Protein AF-A0A7C0X9U7-F1 (afdb_monomer_lite)

Sequence (316 aa):
MQEEQIAVIALVVIIIGVLGFYLTTVYGGDILENIFPSKTEVVYDKNTVQLGDCVEVNYIGRFHSNGTVFDTTYEDVAKEWGIYDENRTYEPIKIFVDPEGTLVTPEGYENYTSNMIPGFLEALVGMKKGENKTVSIPPEKAYGIWNTSLAEEYGLSPYPIDYVVNDTQMVEKTLFTAYFPDVNLTVNNSFDWGEKMIGVNDTLYAVITNVTDTNVTYRLLPVNGTTFPMPLFNWTVTILVKNETHFTLHTSTEVGYTTSINLMYGYLHIKVVDMNETHLKLAINTEAPSIKFVGQTLDFTIEVVDLHKTSLEEES

Structure (mmCIF, N/CA/C/O backbone):
data_AF-A0A7C0X9U7-F1
#
_entry.id   AF-A0A7C0X9U7-F1
#
loop_
_atom_site.group_PDB
_atom_site.id
_atom_site.type_symbol
_atom_site.label_atom_id
_atom_site.label_alt_id
_atom_site.label_comp_id
_atom_site.label_asym_id
_atom_site.label_entity_id
_atom_site.label_seq_id
_atom_site.pdbx_PDB_ins_code
_atom_site.Cartn_x
_atom_site.Cartn_y
_atom_site.Cartn_z
_atom_site.occupancy
_atom_site.B_iso_or_equiv
_atom_site.auth_seq_id
_atom_site.auth_comp_id
_atom_site.auth_asym_id
_atom_site.auth_atom_id
_atom_site.pdbx_PDB_model_num
ATOM 1 N N . MET A 1 1 ? 33.083 46.367 21.034 1.00 55.53 1 MET A N 1
ATOM 2 C CA . MET A 1 1 ? 32.693 44.937 21.097 1.00 55.53 1 MET A CA 1
ATOM 3 C C . MET A 1 1 ? 32.376 44.433 22.503 1.00 55.53 1 MET A C 1
ATOM 5 O O . MET A 1 1 ? 31.204 44.191 22.737 1.00 55.53 1 MET A O 1
ATOM 9 N N . GLN A 1 2 ? 33.321 44.280 23.445 1.00 54.44 2 GLN A N 1
ATOM 10 C CA . GLN A 1 2 ? 32.988 43.691 24.762 1.00 54.44 2 GLN A CA 1
ATOM 11 C C . GLN A 1 2 ? 32.191 44.646 25.679 1.00 54.44 2 GLN A C 1
ATOM 13 O O . GLN A 1 2 ? 31.237 44.218 26.320 1.00 54.44 2 GLN A O 1
ATOM 18 N N . GLU A 1 3 ? 32.494 45.950 25.671 1.00 54.97 3 GLU A N 1
ATOM 19 C CA . GLU A 1 3 ? 31.726 46.953 26.436 1.00 54.97 3 GLU A CA 1
ATOM 20 C C . GLU A 1 3 ? 30.320 47.205 25.862 1.00 54.97 3 GLU A C 1
ATOM 22 O O . GLU A 1 3 ? 29.365 47.361 26.618 1.00 54.97 3 GLU A O 1
ATOM 27 N N . GLU A 1 4 ? 30.154 47.155 24.535 1.00 56.06 4 GLU A N 1
ATOM 28 C CA . GLU A 1 4 ? 28.837 47.266 23.881 1.00 56.06 4 GLU A CA 1
ATOM 29 C C . GLU A 1 4 ? 27.949 46.046 24.165 1.00 56.06 4 GLU A C 1
ATOM 31 O O . GLU A 1 4 ? 26.753 46.203 24.384 1.00 56.06 4 GLU A O 1
ATOM 36 N N . GLN A 1 5 ? 28.517 44.835 24.230 1.00 50.09 5 GLN A N 1
ATOM 37 C CA . GLN A 1 5 ? 27.769 43.631 24.614 1.00 50.09 5 GLN A CA 1
ATOM 38 C C . GLN A 1 5 ? 27.326 43.672 26.080 1.00 50.09 5 GLN A C 1
ATOM 40 O O . GLN A 1 5 ? 26.191 43.308 26.381 1.00 50.09 5 GLN A O 1
ATOM 45 N N . ILE A 1 6 ? 28.176 44.167 26.985 1.00 63.00 6 ILE A N 1
ATOM 46 C CA . ILE A 1 6 ? 27.815 44.348 28.399 1.00 63.00 6 ILE A CA 1
ATOM 47 C C . ILE A 1 6 ? 26.723 45.418 28.542 1.00 63.00 6 ILE A C 1
ATOM 49 O O . ILE A 1 6 ? 25.771 45.213 29.293 1.00 63.00 6 ILE A O 1
ATOM 53 N N . ALA A 1 7 ? 26.803 46.516 27.784 1.00 59.94 7 ALA A N 1
ATOM 54 C CA . ALA A 1 7 ? 25.778 47.556 27.782 1.00 59.94 7 ALA A CA 1
ATOM 55 C C . ALA A 1 7 ? 24.428 47.047 27.248 1.00 59.94 7 ALA A C 1
ATOM 57 O O . ALA A 1 7 ? 23.394 47.346 27.840 1.00 59.94 7 ALA A O 1
ATOM 58 N N . VAL A 1 8 ? 24.420 46.232 26.186 1.00 56.28 8 VAL A N 1
ATOM 59 C CA . VAL A 1 8 ? 23.193 45.627 25.636 1.00 56.28 8 VAL A CA 1
ATOM 60 C C . VAL A 1 8 ? 22.578 44.625 26.614 1.00 56.28 8 VAL A C 1
ATOM 62 O O . VAL A 1 8 ? 21.372 44.668 26.843 1.00 56.28 8 VAL A O 1
ATOM 65 N N . ILE A 1 9 ? 23.384 43.771 27.252 1.00 56.59 9 ILE A N 1
ATOM 66 C CA . ILE A 1 9 ? 22.893 42.817 28.259 1.00 56.59 9 ILE A CA 1
ATOM 67 C C . ILE A 1 9 ? 22.332 43.562 29.477 1.00 56.59 9 ILE A C 1
ATOM 69 O O . ILE A 1 9 ? 21.242 43.237 29.942 1.00 56.59 9 ILE A O 1
ATOM 73 N N . ALA A 1 10 ? 23.020 44.602 29.958 1.00 53.91 10 ALA A N 1
ATOM 74 C CA . ALA A 1 10 ? 22.530 45.429 31.056 1.00 53.91 10 ALA A CA 1
ATOM 75 C C . ALA A 1 10 ? 21.211 46.135 30.696 1.00 53.91 10 ALA A C 1
ATOM 77 O O . ALA A 1 10 ? 20.289 46.155 31.509 1.00 53.91 10 ALA A O 1
ATOM 78 N N . LEU A 1 11 ? 21.080 46.651 29.468 1.00 55.06 11 LEU A N 1
ATOM 79 C CA . LEU A 1 11 ? 19.854 47.293 28.994 1.00 55.06 11 LEU A CA 1
ATOM 80 C C . LEU A 1 11 ? 18.689 46.296 28.903 1.00 55.06 11 LEU A C 1
ATOM 82 O O . LEU A 1 11 ? 17.584 46.615 29.328 1.00 55.06 11 LEU A O 1
ATOM 86 N N . VAL A 1 12 ? 18.934 45.074 28.417 1.00 52.72 12 VAL A N 1
ATOM 87 C CA . VAL A 1 12 ? 17.924 44.004 28.342 1.00 52.72 12 VAL A CA 1
ATOM 88 C C . VAL A 1 12 ? 17.472 43.574 29.737 1.00 52.72 12 VAL A C 1
ATOM 90 O O . VAL A 1 12 ? 16.274 43.449 29.972 1.00 52.72 12 VAL A O 1
ATOM 93 N N . VAL A 1 13 ? 18.393 43.420 30.692 1.00 59.59 13 VAL A N 1
ATOM 94 C CA . VAL A 1 13 ? 18.052 43.067 32.081 1.00 59.59 13 VAL A CA 1
ATOM 95 C C . VAL A 1 13 ? 17.257 44.184 32.760 1.00 59.59 13 VAL A C 1
ATOM 97 O O . VAL A 1 13 ? 16.290 43.902 33.465 1.00 59.59 13 VAL A O 1
ATOM 100 N N . ILE A 1 14 ? 17.603 45.450 32.509 1.00 63.88 14 ILE A N 1
ATOM 101 C CA . ILE A 1 14 ? 16.842 46.599 33.018 1.00 63.88 14 ILE A CA 1
ATOM 102 C C . ILE A 1 14 ? 15.451 46.648 32.376 1.00 63.88 14 ILE A C 1
ATOM 104 O O . ILE A 1 14 ? 14.475 46.849 33.088 1.00 63.88 14 ILE A O 1
ATOM 108 N N . ILE A 1 15 ? 15.325 46.409 31.067 1.00 56.03 15 ILE A N 1
ATOM 109 C CA . ILE A 1 15 ? 14.027 46.376 30.377 1.00 56.03 15 ILE A CA 1
ATOM 110 C C . ILE A 1 15 ? 13.161 45.226 30.901 1.00 56.03 15 ILE A C 1
ATOM 112 O O . ILE A 1 15 ? 11.991 45.450 31.182 1.00 56.03 15 ILE A O 1
ATOM 116 N N . ILE A 1 16 ? 13.719 44.029 31.102 1.00 57.53 16 ILE A N 1
ATOM 117 C CA . ILE A 1 16 ? 12.996 42.881 31.672 1.00 57.53 16 ILE A CA 1
ATOM 118 C C . ILE A 1 16 ? 12.585 43.163 33.120 1.00 57.53 16 ILE A C 1
ATOM 120 O O . ILE A 1 16 ? 11.454 42.874 33.500 1.00 57.53 16 ILE A O 1
ATOM 124 N N . GLY A 1 17 ? 13.464 43.770 33.920 1.00 63.69 17 GLY A N 1
ATOM 125 C CA . GLY A 1 17 ? 13.162 44.145 35.301 1.00 63.69 17 GLY A CA 1
ATOM 126 C C . GLY A 1 17 ? 12.076 45.219 35.397 1.00 63.69 17 GLY A C 1
ATOM 127 O O . GLY A 1 17 ? 11.148 45.087 36.191 1.00 63.69 17 GLY A O 1
ATOM 128 N N . VAL A 1 18 ? 12.146 46.253 34.554 1.00 61.34 18 VAL A N 1
ATOM 129 C CA . VAL A 1 18 ? 11.156 47.340 34.497 1.00 61.34 18 VAL A CA 1
ATOM 130 C C . VAL A 1 18 ? 9.832 46.844 33.922 1.00 61.34 18 VAL A C 1
ATOM 132 O O . VAL A 1 18 ? 8.786 47.214 34.443 1.00 61.34 18 VAL A O 1
ATOM 135 N N . LEU A 1 19 ? 9.848 45.972 32.912 1.00 50.34 19 LEU A N 1
ATOM 136 C CA . LEU A 1 19 ? 8.642 45.356 32.359 1.00 50.34 19 LEU A CA 1
ATOM 137 C C . LEU A 1 19 ? 8.004 44.397 33.372 1.00 50.34 19 LEU A C 1
ATOM 139 O O . LEU A 1 19 ? 6.797 44.449 33.567 1.00 50.34 19 LEU A O 1
ATOM 143 N N . GLY A 1 20 ? 8.799 43.592 34.080 1.00 57.00 20 GLY A N 1
ATOM 144 C CA . GLY A 1 20 ? 8.327 42.727 35.162 1.00 57.00 20 GLY A CA 1
ATOM 145 C C . GLY A 1 20 ? 7.735 43.515 36.333 1.00 57.00 20 GLY A C 1
ATOM 146 O O . GLY A 1 20 ? 6.691 43.141 36.858 1.00 57.00 20 GLY A O 1
ATOM 147 N N . PHE A 1 21 ? 8.344 44.646 36.701 1.00 60.62 21 PHE A N 1
ATOM 148 C CA . PHE A 1 21 ? 7.828 45.545 37.737 1.00 60.62 21 PHE A CA 1
ATOM 149 C C . PHE A 1 21 ? 6.579 46.320 37.280 1.00 60.62 21 PHE A C 1
ATOM 151 O O . PHE A 1 21 ? 5.633 46.489 38.044 1.00 60.62 21 PHE A O 1
ATOM 158 N N . TYR A 1 22 ? 6.528 46.762 36.021 1.00 57.00 22 TYR A N 1
ATOM 159 C CA . TYR A 1 22 ? 5.341 47.383 35.427 1.00 57.00 22 TYR A CA 1
ATOM 160 C C . TYR A 1 22 ? 4.179 46.385 35.351 1.00 57.00 22 TYR A C 1
ATOM 162 O O . TYR A 1 22 ? 3.060 46.720 35.718 1.00 57.00 22 TYR A O 1
ATOM 170 N N . LEU A 1 23 ? 4.441 45.134 34.965 1.00 48.25 23 LEU A N 1
ATOM 171 C CA . LEU A 1 23 ? 3.425 44.086 34.911 1.00 48.25 23 LEU A CA 1
ATOM 172 C C . LEU A 1 23 ? 2.887 43.730 36.304 1.00 48.25 23 LEU A C 1
ATOM 174 O O . LEU A 1 23 ? 1.678 43.619 36.462 1.00 48.25 23 LEU A O 1
ATOM 178 N N . THR A 1 24 ? 3.734 43.629 37.332 1.00 53.25 24 THR A N 1
ATOM 179 C CA . THR A 1 24 ? 3.272 43.344 38.706 1.00 53.25 24 THR A CA 1
ATOM 180 C C . THR A 1 24 ? 2.546 44.520 39.360 1.00 53.25 24 THR A C 1
ATOM 182 O O . THR A 1 24 ? 1.633 44.302 40.150 1.00 53.25 24 THR A O 1
ATOM 185 N N . THR A 1 25 ? 2.914 45.765 39.038 1.00 51.38 25 THR A N 1
ATOM 186 C CA . THR A 1 25 ? 2.261 46.965 39.597 1.00 51.38 25 THR A CA 1
ATOM 187 C C . THR A 1 25 ? 0.977 47.359 38.866 1.00 51.38 25 THR A C 1
ATOM 189 O O . THR A 1 25 ? 0.065 47.883 39.502 1.00 51.38 25 THR A O 1
ATOM 192 N N . VAL A 1 26 ? 0.873 47.093 37.559 1.00 55.84 26 VAL A N 1
ATOM 193 C CA . VAL A 1 26 ? -0.317 47.400 36.742 1.00 55.84 26 VAL A CA 1
ATOM 194 C C . VAL A 1 26 ? -1.324 46.246 36.728 1.00 55.84 26 VAL A C 1
ATOM 196 O O . VAL A 1 26 ? -2.526 46.499 36.738 1.00 55.84 26 VAL A O 1
ATOM 199 N N . TYR A 1 27 ? -0.859 44.993 36.761 1.00 52.16 27 TYR A N 1
ATOM 200 C CA . TYR A 1 27 ? -1.685 43.778 36.711 1.00 52.16 27 TYR A CA 1
ATOM 201 C C . TYR A 1 27 ? -1.514 42.924 37.973 1.00 52.16 27 TYR A C 1
ATOM 203 O O . TYR A 1 27 ? -1.395 41.708 37.882 1.00 52.16 27 TYR A O 1
ATOM 211 N N . GLY A 1 28 ? -1.452 43.559 39.149 1.00 47.38 28 GLY A N 1
ATOM 212 C CA . GLY A 1 28 ? -1.217 42.938 40.464 1.00 47.38 28 GLY A CA 1
ATOM 213 C C . GLY A 1 28 ? -2.312 41.984 40.971 1.00 47.38 28 GLY A C 1
ATOM 214 O O . GLY A 1 28 ? -2.752 42.111 42.111 1.00 47.38 28 GLY A O 1
ATOM 215 N N . GLY A 1 29 ? -2.731 41.040 40.130 1.00 48.28 29 GLY A N 1
ATOM 216 C CA . GLY A 1 29 ? -3.565 39.875 40.397 1.00 48.28 29 GLY A CA 1
ATOM 217 C C . GLY A 1 29 ? -3.361 38.848 39.271 1.00 48.28 29 GLY A C 1
ATOM 218 O O . GLY A 1 29 ? -3.600 39.152 38.106 1.00 48.28 29 GLY A O 1
ATOM 219 N N . ASP A 1 30 ? -2.853 37.669 39.634 1.00 55.34 30 ASP A N 1
ATOM 220 C CA . ASP A 1 30 ? -2.905 36.391 38.903 1.00 55.34 30 ASP A CA 1
ATOM 221 C C . ASP A 1 30 ? -2.465 36.347 37.426 1.00 55.34 30 ASP A C 1
ATOM 223 O O . ASP A 1 30 ? -3.181 35.910 36.526 1.00 55.34 30 ASP A O 1
ATOM 227 N N . ILE A 1 31 ? -1.196 36.684 37.174 1.00 47.47 31 ILE A N 1
ATOM 228 C CA . ILE A 1 31 ? -0.515 36.321 35.913 1.00 47.47 31 ILE A CA 1
ATOM 229 C C . ILE A 1 31 ? -0.080 34.836 35.930 1.00 47.47 31 ILE A C 1
ATOM 231 O O . ILE A 1 31 ? 0.017 34.200 34.882 1.00 47.47 31 ILE A O 1
ATOM 235 N N . LEU A 1 32 ? 0.147 34.252 37.115 1.00 41.56 32 LEU A N 1
ATOM 236 C CA . LEU A 1 32 ? 0.576 32.853 37.250 1.00 41.56 32 LEU A CA 1
ATOM 237 C C . LEU A 1 32 ? -0.511 31.843 36.837 1.00 41.56 32 LEU A C 1
ATOM 239 O O . LEU A 1 32 ? -0.152 30.848 36.219 1.00 41.56 32 LEU A O 1
ATOM 243 N N . GLU A 1 33 ? -1.802 32.113 37.071 1.00 45.12 33 GLU A N 1
ATOM 244 C CA . GLU A 1 33 ? -2.909 31.228 36.640 1.00 45.12 33 GLU A CA 1
ATOM 245 C C . GLU A 1 33 ? -3.134 31.218 35.118 1.00 45.12 33 GLU A C 1
ATOM 247 O O . GLU A 1 33 ? -3.592 30.220 34.569 1.00 45.12 33 GLU A O 1
ATOM 252 N N . ASN A 1 34 ? -2.789 32.304 34.414 1.00 47.44 34 ASN A N 1
ATOM 253 C CA . ASN A 1 34 ? -2.927 32.388 32.953 1.00 47.44 34 ASN A CA 1
ATOM 254 C C . ASN A 1 34 ? -1.700 31.858 32.193 1.00 47.44 34 ASN A C 1
ATOM 256 O O . ASN A 1 34 ? -1.818 31.485 31.028 1.00 47.44 34 ASN A O 1
ATOM 260 N N . ILE A 1 35 ? -0.520 31.851 32.825 1.00 45.38 35 ILE A N 1
ATOM 261 C CA . ILE A 1 35 ? 0.717 31.305 32.236 1.00 45.38 35 ILE A CA 1
ATOM 262 C C . ILE A 1 35 ? 0.858 29.812 32.549 1.00 45.38 35 ILE A C 1
ATOM 264 O O . ILE A 1 35 ? 1.315 29.044 31.704 1.00 45.38 35 ILE A O 1
ATOM 268 N N . PHE A 1 36 ? 0.436 29.397 33.741 1.00 44.75 36 PHE A N 1
ATOM 269 C CA . PHE A 1 36 ? 0.304 28.002 34.127 1.00 44.75 36 PHE A CA 1
ATOM 270 C C . PHE A 1 36 ? -1.173 27.756 34.412 1.00 44.75 36 PHE A C 1
ATOM 272 O O . PHE A 1 36 ? -1.580 27.915 35.567 1.00 44.75 36 PHE A O 1
ATOM 279 N N . PRO A 1 37 ? -1.991 27.387 33.405 1.00 38.34 37 PRO A N 1
ATOM 280 C CA . PRO A 1 37 ? -3.286 26.816 33.725 1.00 38.34 37 PRO A CA 1
ATOM 281 C C . PRO A 1 37 ? -3.013 25.694 34.725 1.00 38.34 37 PRO A C 1
ATOM 283 O O . PRO A 1 37 ? -2.182 24.812 34.468 1.00 38.34 37 PRO A O 1
ATOM 286 N N . SER A 1 38 ? -3.624 25.790 35.908 1.00 37.41 38 SER A N 1
ATOM 287 C CA . SER A 1 38 ? -3.623 24.697 36.869 1.00 37.41 38 SER A CA 1
ATOM 288 C C . SER A 1 38 ? -3.946 23.435 36.083 1.00 37.41 38 SER A C 1
ATOM 290 O O . SER A 1 38 ? -4.850 23.461 35.243 1.00 37.41 38 SER A O 1
ATOM 292 N N . LYS A 1 39 ? -3.135 22.378 36.269 1.00 41.28 39 LYS A N 1
ATOM 293 C CA . LYS A 1 39 ? -3.407 21.046 35.716 1.00 41.28 39 LYS A CA 1
ATOM 294 C C . LYS A 1 39 ? -4.912 20.863 35.788 1.00 41.28 39 LYS A C 1
ATOM 296 O O . LYS A 1 39 ? -5.449 20.831 36.895 1.00 41.28 39 LYS A O 1
ATOM 301 N N . THR A 1 40 ? -5.576 20.801 34.637 1.00 31.23 40 THR A N 1
ATOM 302 C CA . THR A 1 40 ? -6.936 20.296 34.583 1.00 31.23 40 THR A CA 1
ATOM 303 C C . THR A 1 40 ? -6.855 18.988 35.347 1.00 31.23 40 THR A C 1
ATOM 305 O O . THR A 1 40 ? -6.101 18.099 34.941 1.00 31.23 40 THR A O 1
ATOM 308 N N . GLU A 1 41 ? -7.488 18.906 36.516 1.00 33.47 41 GLU A N 1
ATOM 309 C CA . GLU A 1 41 ? -7.658 17.627 37.181 1.00 33.47 41 GLU A CA 1
ATOM 310 C C . GLU A 1 41 ? -8.446 16.795 36.176 1.00 33.47 41 GLU A C 1
ATOM 312 O O . GLU A 1 41 ? -9.654 16.965 36.011 1.00 33.47 41 GLU A O 1
ATOM 317 N N . VAL A 1 42 ? -7.740 15.964 35.408 1.00 41.19 42 VAL A N 1
ATOM 318 C CA . VAL A 1 42 ? -8.363 14.873 34.682 1.00 41.19 42 VAL A CA 1
ATOM 319 C C . VAL A 1 42 ? -9.006 14.070 35.794 1.00 41.19 42 VAL A C 1
ATOM 321 O O . VAL A 1 42 ? -8.312 13.462 36.603 1.00 41.19 42 VAL A O 1
ATOM 324 N N 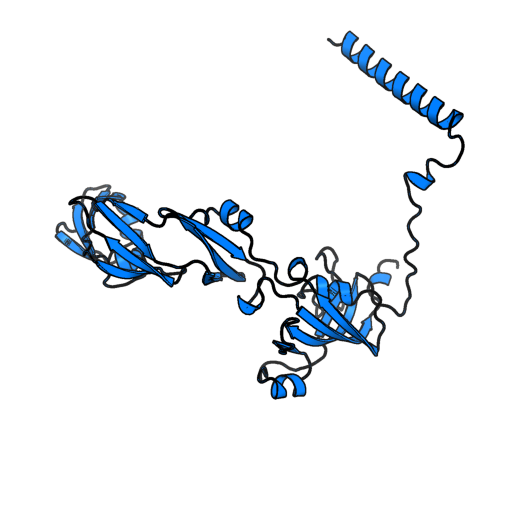. VAL A 1 43 ? -10.322 14.183 35.938 1.00 42.97 43 VAL A N 1
ATOM 325 C CA . VAL A 1 43 ? -11.058 13.391 36.912 1.00 42.97 43 VAL A CA 1
ATOM 326 C C . VAL A 1 43 ? -10.874 11.949 36.464 1.00 42.97 43 VAL A C 1
ATOM 328 O O . VAL A 1 43 ? -11.483 11.517 35.486 1.00 42.97 43 VAL A O 1
ATOM 331 N N . TYR A 1 44 ? -9.970 11.232 37.131 1.00 52.72 44 TYR A N 1
ATOM 332 C CA . TYR A 1 44 ? -9.719 9.827 36.863 1.00 52.72 44 TYR A CA 1
ATOM 333 C C . TYR A 1 44 ? -10.943 9.036 37.337 1.00 52.72 44 TYR A C 1
ATOM 335 O O . TYR A 1 44 ? -11.007 8.596 38.487 1.00 52.72 44 TYR A O 1
ATOM 343 N N . ASP A 1 45 ? -11.958 8.891 36.476 1.00 70.31 45 ASP A N 1
ATOM 344 C CA . ASP A 1 45 ? -13.046 7.953 36.741 1.00 70.31 45 ASP A CA 1
ATOM 345 C C . ASP A 1 45 ? -12.460 6.546 36.633 1.00 70.31 45 ASP A C 1
ATOM 347 O O . ASP A 1 45 ? -12.163 6.049 35.543 1.00 70.31 45 ASP A O 1
ATOM 351 N N . LYS A 1 46 ? -12.303 5.905 37.798 1.00 75.56 46 LYS A N 1
ATOM 352 C CA . LYS A 1 46 ? -11.808 4.530 37.950 1.00 75.56 46 LYS A CA 1
ATOM 353 C C . LYS A 1 46 ? -12.585 3.509 37.117 1.00 75.56 46 LYS A C 1
ATOM 355 O O . LYS A 1 46 ? -12.102 2.398 36.946 1.00 75.56 46 LYS A O 1
ATOM 360 N N . ASN A 1 47 ? -13.768 3.863 36.618 1.00 87.69 47 ASN A N 1
ATOM 361 C CA . ASN A 1 47 ? -14.613 2.982 35.818 1.00 87.69 47 ASN A CA 1
ATOM 362 C C . ASN A 1 47 ? -14.528 3.252 34.311 1.00 87.69 47 ASN A C 1
ATOM 364 O O . ASN A 1 47 ? -15.233 2.591 33.550 1.00 87.69 47 ASN A O 1
ATOM 368 N N . THR A 1 48 ? -13.724 4.229 33.886 1.00 94.31 48 THR A N 1
ATOM 369 C CA . THR A 1 48 ? -13.536 4.566 32.471 1.00 94.31 48 THR A CA 1
ATOM 370 C C . THR A 1 48 ? -12.146 4.194 31.987 1.00 94.31 48 THR A C 1
ATOM 372 O O . THR A 1 48 ? -11.176 4.219 32.753 1.00 94.31 48 THR A O 1
ATOM 375 N N . VAL A 1 49 ? -12.070 3.867 30.701 1.00 95.75 49 VAL A N 1
ATOM 376 C CA . VAL A 1 49 ? -10.827 3.622 29.975 1.00 95.75 49 VAL A CA 1
ATOM 377 C C . VAL A 1 49 ? -10.001 4.905 29.898 1.00 95.75 49 VAL A C 1
ATOM 379 O O . VAL A 1 49 ? -10.525 5.981 29.590 1.00 95.75 49 VAL A O 1
ATOM 382 N N . GLN A 1 50 ? -8.702 4.780 30.141 1.00 94.44 50 GLN A N 1
ATOM 383 C CA . GLN A 1 50 ? -7.716 5.851 30.065 1.00 94.44 50 GLN A CA 1
ATOM 384 C C . GLN A 1 50 ? -6.495 5.420 29.254 1.00 94.44 50 GLN A C 1
ATOM 386 O O . GLN A 1 50 ? -6.317 4.242 28.949 1.00 94.44 50 GLN A O 1
ATOM 391 N N . LEU A 1 51 ? -5.653 6.392 28.904 1.00 94.06 51 LEU A N 1
ATOM 392 C CA . LEU A 1 51 ? -4.354 6.108 28.302 1.00 94.06 51 LEU A CA 1
ATOM 393 C C . LEU A 1 51 ? -3.533 5.229 29.250 1.00 94.06 51 LEU A C 1
ATOM 395 O O . LEU A 1 51 ? -3.485 5.503 30.448 1.00 94.06 51 LEU A O 1
ATOM 399 N N . GLY A 1 52 ? -2.914 4.183 28.712 1.00 94.25 52 GLY A N 1
ATOM 400 C CA . GLY A 1 52 ? -2.142 3.211 29.483 1.00 94.25 52 GLY A CA 1
ATOM 401 C C . GLY A 1 52 ? -2.968 2.105 30.146 1.00 94.25 52 GLY A C 1
ATOM 402 O O . GLY A 1 52 ? -2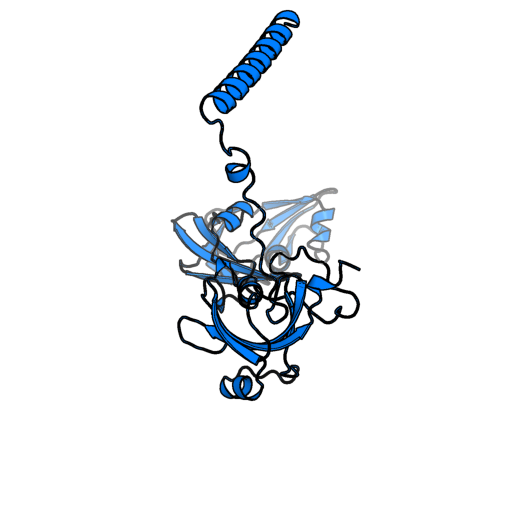.394 1.259 30.829 1.00 94.25 52 GLY A O 1
ATOM 403 N N . ASP A 1 53 ? -4.293 2.079 29.969 1.00 96.81 53 ASP A N 1
ATOM 404 C CA . ASP A 1 53 ? -5.112 0.936 30.383 1.00 96.81 53 ASP A CA 1
ATOM 405 C C . ASP A 1 53 ? -5.044 -0.212 29.371 1.00 96.81 53 ASP A C 1
ATOM 407 O O . ASP A 1 53 ? -4.811 -0.012 28.176 1.00 96.81 53 ASP A O 1
ATOM 411 N N . CYS A 1 54 ? -5.322 -1.420 29.855 1.00 97.50 54 CYS A N 1
ATOM 412 C CA . CYS A 1 54 ? -5.514 -2.603 29.030 1.00 97.50 54 CYS A CA 1
ATOM 413 C C . CYS A 1 54 ? -7.006 -2.944 28.971 1.00 97.50 54 CYS A C 1
ATOM 415 O O . CYS A 1 54 ? -7.681 -3.013 29.998 1.00 97.50 54 CYS A O 1
ATOM 417 N N . VAL A 1 55 ? -7.546 -3.149 27.772 1.00 97.75 55 VAL A N 1
ATOM 418 C CA . VAL A 1 55 ? -8.973 -3.417 27.551 1.00 97.75 55 VAL A CA 1
ATOM 419 C C . VAL A 1 55 ? -9.178 -4.598 26.620 1.00 97.75 55 VAL A C 1
ATOM 421 O O . VAL A 1 55 ? -8.396 -4.817 25.698 1.00 97.75 55 VAL A O 1
ATOM 424 N N . GLU A 1 56 ? -10.257 -5.339 26.833 1.00 98.38 56 GLU A N 1
ATOM 425 C CA . GLU A 1 56 ? -10.716 -6.359 25.893 1.00 98.38 56 GLU A CA 1
ATOM 426 C C . GLU A 1 56 ? -11.950 -5.830 25.171 1.00 98.38 56 GLU A C 1
ATOM 428 O O . GLU A 1 56 ? -12.908 -5.405 25.822 1.00 98.38 56 GLU A O 1
ATOM 433 N N . VAL A 1 57 ? -11.937 -5.815 23.836 1.00 98.19 57 VAL A N 1
ATOM 434 C CA . VAL A 1 57 ? -13.020 -5.207 23.054 1.00 98.19 57 VAL A CA 1
ATOM 435 C C . VAL A 1 57 ? -13.522 -6.105 21.940 1.00 98.19 57 VAL A C 1
ATOM 437 O O . VAL A 1 57 ? -12.751 -6.757 21.238 1.00 98.19 57 VAL A O 1
ATOM 440 N N . ASN A 1 58 ? -14.831 -6.065 21.730 1.00 98.56 58 ASN A N 1
ATOM 441 C CA . ASN A 1 58 ? -15.432 -6.515 20.489 1.00 98.56 58 ASN A CA 1
ATOM 442 C C . ASN A 1 58 ? -15.668 -5.329 19.559 1.00 98.56 58 ASN A C 1
ATOM 444 O O . ASN A 1 58 ? -15.936 -4.217 20.017 1.00 98.56 58 ASN A O 1
ATOM 448 N N . TYR A 1 59 ? -15.603 -5.555 18.248 1.00 98.50 59 TYR A N 1
ATOM 449 C CA . TYR A 1 59 ? -15.905 -4.497 17.292 1.00 98.50 59 TYR A CA 1
ATOM 450 C C . TYR A 1 59 ? -16.464 -4.991 15.957 1.00 98.50 59 TYR A C 1
ATOM 452 O O . TYR A 1 59 ? -16.307 -6.146 15.552 1.00 98.50 59 TYR A O 1
ATOM 460 N N . ILE A 1 60 ? -17.098 -4.060 15.243 1.00 98.75 60 ILE A N 1
ATOM 461 C CA . ILE A 1 60 ? -17.465 -4.190 13.832 1.00 98.75 60 ILE A CA 1
ATOM 462 C C . ILE A 1 60 ? -16.990 -2.932 13.100 1.00 98.75 60 ILE A C 1
ATOM 464 O O . ILE A 1 60 ? -17.457 -1.832 13.408 1.00 98.75 60 ILE A O 1
ATOM 468 N N . GLY A 1 61 ? -16.083 -3.101 12.138 1.00 98.56 61 GLY A N 1
ATOM 469 C CA . GLY A 1 61 ? -15.566 -2.045 11.269 1.00 98.56 61 GLY A CA 1
ATOM 470 C C . GLY A 1 61 ? -16.321 -1.985 9.941 1.00 98.56 61 GLY A C 1
ATOM 471 O O . GLY A 1 61 ? -16.505 -3.004 9.268 1.00 98.56 61 GLY A O 1
ATOM 472 N N . ARG A 1 62 ? -16.767 -0.786 9.556 1.00 98.62 62 ARG A N 1
ATOM 473 C CA . ARG A 1 62 ? -17.553 -0.523 8.341 1.00 98.62 62 ARG A CA 1
ATOM 474 C C . ARG A 1 62 ? -17.013 0.663 7.560 1.00 98.62 62 ARG A C 1
ATOM 476 O O . ARG A 1 62 ? -16.525 1.631 8.136 1.00 98.62 62 ARG A O 1
ATOM 483 N N . PHE A 1 63 ? -17.150 0.629 6.240 1.00 98.44 63 PHE A N 1
ATOM 484 C CA . PHE A 1 63 ? -16.939 1.832 5.438 1.00 98.44 63 PHE A CA 1
ATOM 485 C C . PHE A 1 63 ? -18.077 2.819 5.689 1.00 98.44 63 PHE A C 1
ATOM 487 O O . PHE A 1 63 ? -19.239 2.478 5.470 1.00 98.44 63 PHE A O 1
ATOM 494 N N . HIS A 1 64 ? -17.753 4.054 6.075 1.00 98.25 64 HIS A N 1
ATOM 495 C CA . HIS A 1 64 ? -18.764 5.088 6.323 1.00 98.25 64 HIS A CA 1
ATOM 496 C C . HIS A 1 64 ? -19.621 5.377 5.078 1.00 98.25 64 HIS A C 1
ATOM 498 O O . HIS A 1 64 ? -20.810 5.671 5.162 1.00 98.25 64 HIS A O 1
ATOM 504 N N . SER A 1 65 ? -19.021 5.252 3.892 1.00 97.25 65 SER A N 1
ATOM 505 C CA . SER A 1 65 ? -19.647 5.585 2.610 1.00 97.25 65 SER A CA 1
ATOM 506 C C . SER A 1 65 ? -20.806 4.666 2.213 1.00 97.25 65 SER A C 1
ATOM 508 O O . SER A 1 65 ? -21.716 5.108 1.514 1.00 97.25 65 SER A O 1
ATOM 510 N N . ASN A 1 66 ? -20.776 3.392 2.611 1.00 96.62 66 ASN A N 1
ATOM 511 C CA . ASN A 1 66 ? -21.755 2.400 2.155 1.00 96.62 66 ASN A CA 1
ATOM 512 C C . ASN A 1 66 ? -22.173 1.374 3.223 1.00 96.62 66 ASN A C 1
ATOM 514 O O . ASN A 1 66 ? -22.970 0.487 2.925 1.00 96.62 66 ASN A O 1
ATOM 518 N N . GLY A 1 67 ? -21.639 1.464 4.443 1.00 97.44 67 GLY A N 1
ATOM 519 C CA . GLY A 1 67 ? -21.945 0.563 5.554 1.00 97.44 67 GLY A CA 1
ATOM 520 C C . GLY A 1 67 ? -21.384 -0.856 5.417 1.00 97.44 67 GLY A C 1
ATOM 521 O O . GLY A 1 67 ? -21.668 -1.691 6.275 1.00 97.44 67 GLY A O 1
ATOM 522 N N . THR A 1 68 ? -20.598 -1.149 4.375 1.00 98.12 68 THR A N 1
ATOM 523 C CA . THR A 1 68 ? -20.039 -2.490 4.143 1.00 98.12 68 THR A CA 1
ATOM 524 C C . THR A 1 68 ? -19.085 -2.853 5.271 1.00 98.12 68 THR A C 1
ATOM 526 O O . THR A 1 68 ? -18.141 -2.105 5.538 1.00 98.12 68 THR A O 1
ATOM 529 N N . VAL A 1 69 ? -19.314 -4.005 5.907 1.00 98.62 69 VAL A N 1
ATOM 530 C CA . VAL A 1 69 ? -18.420 -4.540 6.941 1.00 98.62 69 VAL A CA 1
ATOM 531 C C . VAL A 1 69 ? -17.132 -5.028 6.285 1.00 98.62 69 VAL A C 1
ATOM 533 O O . VAL A 1 69 ? -17.169 -5.785 5.316 1.00 98.62 69 VAL A O 1
ATOM 536 N N . PHE A 1 70 ? -15.990 -4.580 6.805 1.00 97.69 70 PHE A N 1
ATOM 537 C CA . PHE A 1 70 ? -14.674 -4.992 6.310 1.00 97.69 70 PHE A CA 1
ATOM 538 C C . PHE A 1 70 ? -13.864 -5.791 7.330 1.00 97.69 70 PHE A C 1
ATOM 540 O O . PHE A 1 70 ? -12.916 -6.461 6.927 1.00 97.69 70 PHE A O 1
ATOM 547 N N . ASP A 1 71 ? -14.208 -5.703 8.617 1.00 97.94 71 ASP A N 1
ATOM 548 C CA . ASP A 1 71 ? -13.532 -6.410 9.702 1.00 97.94 71 ASP A CA 1
ATOM 549 C C . ASP A 1 71 ? -14.437 -6.503 10.943 1.00 97.94 71 ASP A C 1
ATOM 551 O O . ASP A 1 71 ? -15.274 -5.627 11.175 1.00 97.94 71 ASP A O 1
ATOM 555 N N . THR A 1 72 ? -14.293 -7.560 11.742 1.00 98.38 72 THR A N 1
ATOM 556 C CA . THR A 1 72 ? -15.056 -7.751 12.984 1.00 98.38 72 THR A CA 1
ATOM 557 C C . THR A 1 72 ? -14.460 -8.841 13.881 1.00 98.38 72 THR A C 1
ATOM 559 O O . THR A 1 72 ? -13.824 -9.778 13.397 1.00 98.38 72 THR A O 1
ATOM 562 N N . THR A 1 73 ? -14.712 -8.749 15.190 1.00 98.25 73 THR A N 1
ATOM 563 C CA . THR A 1 73 ? -14.474 -9.841 16.153 1.00 98.25 73 THR A CA 1
ATOM 564 C C . THR A 1 73 ? -15.641 -10.817 16.269 1.00 98.25 73 THR A C 1
ATOM 566 O O . THR A 1 73 ? -15.481 -11.857 16.892 1.00 98.25 73 THR A O 1
ATOM 569 N N . TYR A 1 74 ? -16.792 -10.532 15.658 1.00 98.31 74 TYR A N 1
ATOM 570 C CA . TYR A 1 74 ? -17.979 -11.380 15.718 1.00 98.31 74 TYR A CA 1
ATOM 571 C C . TYR A 1 74 ? -18.001 -12.395 14.568 1.00 98.31 74 TYR A C 1
ATOM 573 O O . TYR A 1 74 ? -18.074 -12.024 13.395 1.00 98.31 74 TYR A O 1
ATOM 581 N N . GLU A 1 75 ? -17.945 -13.688 14.891 1.00 98.31 75 GLU A N 1
ATOM 582 C CA . GLU A 1 75 ? -17.894 -14.764 13.892 1.00 98.31 75 GLU A CA 1
ATOM 583 C C . GLU A 1 75 ? -19.138 -14.805 12.988 1.00 98.31 75 GLU A C 1
ATOM 585 O O . GLU A 1 75 ? -19.037 -15.004 11.775 1.00 98.31 75 GLU A O 1
ATOM 590 N N . ASP A 1 76 ? -20.323 -14.622 13.569 1.00 98.19 76 ASP A N 1
ATOM 591 C CA . ASP A 1 76 ? -21.603 -14.608 12.860 1.00 98.19 76 ASP A CA 1
ATOM 592 C C . ASP A 1 76 ? -21.687 -13.442 11.870 1.00 98.19 76 ASP A C 1
ATOM 594 O O . ASP A 1 76 ? -22.034 -13.655 10.706 1.00 98.19 76 ASP A O 1
ATOM 598 N N . VAL A 1 77 ? -21.264 -12.246 12.288 1.00 98.31 77 VAL A N 1
ATOM 599 C CA . VAL A 1 77 ? -21.159 -11.068 11.417 1.00 98.31 77 VAL A CA 1
ATOM 600 C C . VAL A 1 77 ? -20.147 -11.316 10.297 1.00 98.31 77 VAL A C 1
ATOM 602 O O . VAL A 1 77 ? -20.419 -11.002 9.138 1.00 98.31 77 VAL A O 1
ATOM 605 N N . ALA A 1 78 ? -18.992 -11.919 10.596 1.00 98.25 78 ALA A N 1
ATOM 606 C CA . ALA A 1 78 ? -17.989 -12.219 9.577 1.00 98.25 78 ALA A CA 1
ATOM 607 C C . ALA A 1 78 ? -18.515 -13.193 8.510 1.00 98.25 78 ALA A C 1
ATOM 609 O O . ALA A 1 78 ? -18.275 -12.994 7.316 1.00 98.25 78 ALA A O 1
ATOM 610 N N . LYS A 1 79 ? -19.268 -14.220 8.924 1.00 98.00 79 LYS A N 1
ATOM 611 C CA . LYS A 1 79 ? -19.926 -15.171 8.014 1.00 98.00 79 LYS A CA 1
ATOM 612 C C . LYS A 1 79 ? -21.020 -14.509 7.184 1.00 98.00 79 LYS A C 1
ATOM 614 O O . LYS A 1 79 ? -21.071 -14.741 5.979 1.00 98.00 79 LYS A O 1
ATOM 619 N N . GLU A 1 80 ? -21.864 -13.683 7.802 1.00 98.12 80 GLU A N 1
ATOM 620 C CA . GLU A 1 80 ? -22.936 -12.951 7.117 1.00 98.12 80 GLU A CA 1
ATOM 621 C C . GLU A 1 80 ? -22.387 -12.057 5.997 1.00 98.12 80 GLU A C 1
ATOM 623 O O . GLU A 1 80 ? -22.942 -12.020 4.899 1.00 98.12 80 GLU A O 1
ATOM 628 N N . TRP A 1 81 ? -21.258 -11.390 6.249 1.00 97.62 81 TRP A N 1
ATOM 629 C CA . TRP A 1 81 ? -20.633 -10.456 5.310 1.00 97.62 81 TRP A CA 1
ATOM 630 C C . TRP A 1 81 ? -19.584 -11.087 4.387 1.00 97.62 81 TRP A C 1
ATOM 632 O O . TRP A 1 81 ? -18.979 -10.386 3.577 1.00 97.62 81 TRP A O 1
ATOM 642 N N . GLY A 1 82 ? -19.371 -12.404 4.473 1.00 97.50 82 GLY A N 1
ATOM 643 C CA . GLY A 1 82 ? -18.437 -13.125 3.604 1.00 97.50 82 GLY A CA 1
ATOM 644 C C . GLY A 1 82 ? -16.962 -12.773 3.832 1.00 97.50 82 GLY A C 1
ATOM 645 O O . GLY A 1 82 ? -16.159 -12.905 2.912 1.00 97.50 82 GLY A O 1
ATOM 646 N N . ILE A 1 83 ? -16.609 -12.328 5.040 1.00 97.50 83 ILE A N 1
ATOM 647 C CA . ILE A 1 83 ? -15.237 -11.984 5.461 1.00 97.50 83 ILE A CA 1
ATOM 648 C C . ILE A 1 83 ? -14.706 -12.943 6.541 1.00 97.50 83 ILE A C 1
ATOM 650 O O . ILE A 1 83 ? -13.807 -12.598 7.306 1.00 97.50 83 ILE A O 1
ATOM 654 N N . TYR A 1 84 ? -15.302 -14.134 6.640 1.00 97.94 84 TYR A N 1
ATOM 655 C CA . TYR A 1 84 ? -14.871 -15.170 7.572 1.00 97.94 84 TYR A CA 1
ATOM 656 C C . TYR A 1 84 ? -13.478 -15.714 7.211 1.00 97.94 84 TYR A C 1
ATOM 658 O O . TYR A 1 84 ? -13.231 -16.056 6.055 1.00 97.94 84 TYR A O 1
ATOM 666 N N . ASP A 1 85 ? -12.605 -15.836 8.208 1.00 96.75 85 ASP A N 1
ATOM 667 C CA . ASP A 1 85 ? -11.284 -16.461 8.128 1.00 96.75 85 ASP A CA 1
ATOM 668 C C . ASP A 1 85 ? -11.210 -17.607 9.143 1.00 96.75 85 ASP A C 1
ATOM 670 O O . ASP A 1 85 ? -11.333 -17.393 10.348 1.00 96.75 85 ASP A O 1
ATOM 674 N N . GLU A 1 86 ? -10.994 -18.829 8.656 1.00 96.50 86 GLU A N 1
ATOM 675 C CA . GLU A 1 86 ? -10.890 -20.038 9.484 1.00 96.50 86 GLU A CA 1
ATOM 676 C C . GLU A 1 86 ? -9.692 -20.019 10.446 1.00 96.50 86 GLU A C 1
ATOM 678 O O . GLU A 1 86 ? -9.685 -20.745 11.439 1.00 96.50 86 GLU A O 1
ATOM 683 N N . ASN A 1 87 ? -8.692 -19.176 10.175 1.00 96.44 87 ASN A N 1
ATOM 684 C CA . ASN A 1 87 ? -7.511 -19.023 11.021 1.00 96.44 87 ASN A CA 1
ATOM 685 C C . ASN A 1 87 ? -7.727 -18.024 12.169 1.00 96.44 87 ASN A C 1
ATOM 687 O O . ASN A 1 87 ? -6.840 -17.859 13.009 1.00 96.44 87 ASN A O 1
ATOM 691 N N . ARG A 1 88 ? -8.884 -17.352 12.223 1.00 94.75 88 ARG A N 1
ATOM 692 C CA . ARG A 1 88 ? -9.226 -16.375 13.261 1.00 94.75 88 ARG A CA 1
ATOM 693 C C . ARG A 1 88 ? -10.131 -17.000 14.326 1.00 94.75 88 ARG A C 1
ATOM 695 O O . ARG A 1 88 ? -11.077 -17.712 14.013 1.00 94.75 88 ARG A O 1
ATOM 702 N N . THR A 1 89 ? -9.874 -16.682 15.596 1.00 93.38 89 THR A N 1
ATOM 703 C CA . THR A 1 89 ? -10.640 -17.214 16.741 1.00 93.38 89 THR A CA 1
ATOM 704 C C . THR A 1 89 ? -11.940 -16.461 17.038 1.00 93.38 89 THR A C 1
ATOM 706 O O . THR A 1 89 ? -12.795 -17.013 17.716 1.00 93.38 89 THR A O 1
ATOM 709 N N . TYR A 1 90 ? -12.116 -15.242 16.509 1.00 96.81 90 TYR A N 1
ATOM 710 C CA . TYR A 1 90 ? -13.302 -14.391 16.728 1.00 96.81 90 TYR A CA 1
ATOM 711 C C . TYR A 1 90 ? -13.633 -14.168 18.214 1.00 96.81 90 TYR A C 1
ATOM 713 O O . TYR A 1 90 ? -14.761 -14.336 18.671 1.00 96.81 90 TYR A O 1
ATOM 721 N N . GLU A 1 91 ? -12.610 -13.773 18.968 1.00 96.56 91 GLU A N 1
ATOM 722 C CA . GLU A 1 91 ? -12.696 -13.396 20.380 1.00 96.56 91 GLU A CA 1
ATOM 723 C C . GLU A 1 91 ? -12.440 -11.886 20.548 1.00 96.56 91 GLU A C 1
ATOM 725 O O . GLU A 1 91 ? -11.896 -11.255 19.628 1.00 96.56 91 GLU A O 1
ATOM 730 N N . PRO A 1 92 ? -12.800 -11.290 21.705 1.00 97.88 92 PRO A N 1
ATOM 731 C CA . PRO A 1 92 ? -12.437 -9.913 22.014 1.00 97.88 92 PRO A CA 1
ATOM 732 C C . PRO A 1 92 ? -10.933 -9.682 21.845 1.00 97.88 92 PRO A C 1
ATOM 734 O O . PRO A 1 92 ? -10.107 -10.470 22.312 1.00 97.88 92 PRO A O 1
ATOM 737 N N . ILE A 1 93 ? -10.565 -8.588 21.180 1.00 97.12 93 ILE A N 1
ATOM 738 C CA . ILE A 1 93 ? -9.158 -8.229 21.003 1.00 97.12 93 ILE A CA 1
ATOM 739 C C . ILE A 1 93 ? -8.636 -7.511 22.244 1.00 97.12 93 ILE A C 1
ATOM 741 O O . ILE A 1 93 ? -9.338 -6.710 22.861 1.00 97.12 93 ILE A O 1
ATOM 745 N N . LYS A 1 94 ? -7.383 -7.801 22.590 1.00 97.88 94 LYS A N 1
ATOM 746 C CA . LYS A 1 94 ? -6.702 -7.290 23.781 1.00 97.88 94 LYS A CA 1
ATOM 747 C C . LYS A 1 94 ? -5.869 -6.071 23.413 1.00 97.88 94 LYS A C 1
ATOM 749 O O . LYS A 1 94 ? -4.846 -6.196 22.740 1.00 97.88 94 LYS A O 1
ATOM 754 N N . ILE A 1 95 ? -6.332 -4.897 23.821 1.00 97.88 95 ILE A N 1
ATOM 755 C CA . ILE A 1 95 ? -5.778 -3.606 23.424 1.00 97.88 95 ILE A CA 1
ATOM 756 C C . ILE A 1 95 ? -5.102 -2.915 24.600 1.00 97.88 95 ILE A C 1
ATOM 758 O O . ILE A 1 95 ? -5.718 -2.720 25.646 1.00 97.88 95 ILE A O 1
ATOM 762 N N . PHE A 1 96 ? -3.863 -2.485 24.392 1.00 97.81 96 PHE A N 1
ATOM 763 C CA . PHE A 1 96 ? -3.211 -1.492 25.237 1.00 97.81 96 PHE A CA 1
ATOM 764 C C . PHE A 1 96 ? -3.519 -0.095 24.675 1.00 97.81 96 PHE A C 1
ATOM 766 O O . PHE A 1 96 ? -3.322 0.164 23.487 1.00 97.81 96 PHE A O 1
ATOM 773 N N . VAL A 1 97 ? -4.085 0.797 25.491 1.00 97.44 97 VAL A N 1
ATOM 774 C CA . VAL A 1 97 ? -4.595 2.096 25.021 1.00 97.44 97 VAL A CA 1
ATOM 775 C C . VAL A 1 97 ? -3.462 3.118 24.956 1.00 97.44 97 VAL A C 1
ATOM 777 O O . VAL A 1 97 ? -3.249 3.901 25.880 1.00 97.44 97 VAL A O 1
ATOM 780 N N . ASP A 1 98 ? -2.743 3.111 23.837 1.00 95.69 98 ASP A N 1
ATOM 781 C CA . ASP A 1 98 ? -1.633 4.026 23.557 1.00 95.69 98 ASP A CA 1
ATOM 782 C C . ASP A 1 98 ? -1.668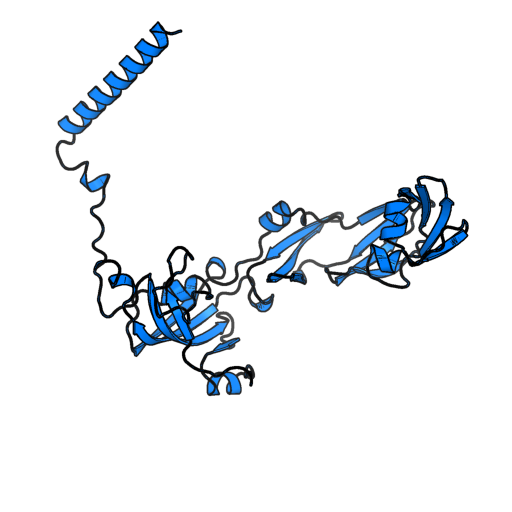 4.507 22.092 1.00 95.69 98 ASP A C 1
ATOM 784 O O . ASP A 1 98 ? -0.997 3.930 21.236 1.00 95.69 98 ASP A O 1
ATOM 788 N N . PRO A 1 99 ? -2.481 5.533 21.769 1.00 92.50 99 PRO A N 1
ATOM 789 C CA . PRO A 1 99 ? -2.629 6.041 20.404 1.00 92.50 99 PRO A CA 1
ATOM 790 C C . PRO A 1 99 ? -1.349 6.656 19.825 1.00 92.50 99 PRO A C 1
ATOM 792 O O . PRO A 1 99 ? -1.206 6.695 18.606 1.00 92.50 99 PRO A O 1
ATOM 795 N N . GLU A 1 100 ? -0.430 7.124 20.674 1.00 91.75 100 GLU A N 1
ATOM 796 C CA . GLU A 1 100 ? 0.807 7.799 20.255 1.00 91.75 100 GLU A CA 1
ATOM 797 C C . GLU A 1 100 ? 2.012 6.843 20.182 1.00 91.75 100 GLU A C 1
ATOM 799 O O . GLU A 1 100 ? 3.069 7.216 19.674 1.00 91.75 100 GLU A O 1
ATOM 804 N N . GLY A 1 101 ? 1.882 5.614 20.697 1.00 90.69 101 GLY A N 1
ATOM 805 C CA . GLY A 1 101 ? 2.974 4.636 20.749 1.00 90.69 101 GLY A CA 1
ATOM 806 C C . GLY A 1 101 ? 4.120 5.054 21.678 1.00 90.69 101 GLY A C 1
ATOM 807 O O . GLY A 1 101 ? 5.283 4.742 21.412 1.00 90.69 101 GLY A O 1
ATOM 808 N N . THR A 1 102 ? 3.813 5.828 22.722 1.00 91.31 102 THR A N 1
ATOM 809 C CA . THR A 1 102 ? 4.807 6.427 23.634 1.00 91.31 102 THR A CA 1
ATOM 810 C C . THR A 1 102 ? 4.839 5.778 25.014 1.00 91.31 102 THR A C 1
ATOM 812 O O . THR A 1 102 ? 5.746 6.064 25.798 1.00 91.31 102 THR A O 1
ATOM 815 N N . LEU A 1 103 ? 3.864 4.922 25.321 1.00 91.50 103 LEU A N 1
ATOM 816 C CA . LEU A 1 103 ? 3.722 4.262 26.609 1.00 91.50 103 LEU A CA 1
ATOM 817 C C . LEU A 1 103 ? 4.344 2.865 26.575 1.00 91.50 103 LEU A C 1
ATOM 819 O O . LEU A 1 103 ? 4.503 2.238 25.528 1.00 91.50 103 LEU A O 1
ATOM 823 N N . VAL A 1 104 ? 4.700 2.365 27.754 1.00 90.19 104 VAL A N 1
ATOM 824 C CA . VAL A 1 104 ? 5.247 1.016 27.908 1.00 90.19 104 VAL A CA 1
ATOM 825 C C . VAL A 1 104 ? 4.130 0.079 28.327 1.00 90.19 104 VAL A C 1
ATOM 827 O O . VAL A 1 104 ? 3.381 0.375 29.256 1.00 90.19 104 VAL A O 1
ATOM 830 N N . THR A 1 105 ? 4.021 -1.057 27.640 1.00 91.69 105 THR A N 1
ATOM 831 C CA . THR A 1 105 ? 3.075 -2.104 28.022 1.00 91.69 105 THR A CA 1
ATOM 832 C C . THR A 1 105 ? 3.392 -2.596 29.444 1.00 91.69 105 THR A C 1
ATOM 834 O O . THR A 1 105 ? 4.541 -2.964 29.703 1.00 91.69 105 THR A O 1
ATOM 837 N N . PRO A 1 106 ? 2.406 -2.611 30.358 1.00 91.88 106 PRO A N 1
ATOM 838 C CA . PRO A 1 106 ? 2.589 -3.064 31.734 1.00 91.88 106 PRO A CA 1
ATOM 839 C C . PRO A 1 106 ? 3.014 -4.537 31.827 1.00 91.88 106 PRO A C 1
ATOM 841 O O . PRO A 1 106 ? 2.633 -5.358 30.988 1.00 91.88 106 PRO A O 1
ATOM 844 N N . GLU A 1 107 ? 3.755 -4.882 32.884 1.00 92.62 107 GLU A N 1
ATOM 845 C CA . GLU A 1 107 ? 4.122 -6.273 33.186 1.00 92.62 107 GLU A CA 1
ATOM 846 C C . GLU A 1 107 ? 2.862 -7.136 33.372 1.00 92.62 107 GLU A C 1
ATOM 848 O O . GLU A 1 107 ? 1.908 -6.741 34.044 1.00 92.62 107 GLU A O 1
ATOM 853 N N . GLY A 1 108 ? 2.844 -8.322 32.761 1.00 94.25 108 GLY A N 1
ATOM 854 C CA . GLY A 1 108 ? 1.699 -9.237 32.774 1.00 94.25 108 GLY A CA 1
ATOM 855 C C . GLY A 1 108 ? 0.634 -8.956 31.708 1.00 94.25 108 GLY A C 1
ATOM 856 O O . GLY A 1 108 ? -0.340 -9.708 31.619 1.00 94.25 108 GLY A O 1
ATOM 857 N N . TYR A 1 109 ? 0.818 -7.915 30.890 1.00 95.62 109 TYR A N 1
ATOM 858 C CA . TYR A 1 109 ? -0.055 -7.556 29.768 1.00 95.62 109 TYR A CA 1
ATOM 859 C C . TYR A 1 109 ? 0.680 -7.605 28.420 1.00 95.62 109 TYR A C 1
ATOM 861 O O . TYR A 1 109 ? 0.245 -6.998 27.447 1.00 95.62 109 TYR A O 1
ATOM 869 N N . GLU A 1 110 ? 1.770 -8.367 28.304 1.00 95.12 110 GLU A N 1
ATOM 870 C CA . GLU A 1 110 ? 2.600 -8.447 27.088 1.00 95.12 110 GLU A CA 1
ATOM 871 C C . GLU A 1 110 ? 1.842 -9.001 25.871 1.00 95.12 110 GLU A C 1
ATOM 873 O O . GLU A 1 110 ? 2.272 -8.854 24.728 1.00 95.12 110 GLU A O 1
ATOM 878 N N . ASN A 1 111 ? 0.711 -9.665 26.108 1.00 95.50 111 ASN A N 1
ATOM 879 C CA . ASN A 1 111 ? -0.185 -10.173 25.076 1.00 95.50 111 ASN A CA 1
ATOM 880 C C . ASN A 1 111 ? -1.246 -9.146 24.621 1.00 95.50 111 ASN A C 1
ATOM 882 O O . ASN A 1 111 ? -2.119 -9.508 23.829 1.00 95.50 111 ASN A O 1
ATOM 886 N N . TYR A 1 112 ? -1.215 -7.916 25.139 1.00 97.06 112 TYR A N 1
ATOM 887 C CA . TYR A 1 112 ? -2.022 -6.787 24.678 1.00 97.06 112 TYR A CA 1
ATOM 888 C C . TYR A 1 112 ? -1.244 -5.986 23.632 1.00 97.06 112 TYR A C 1
ATOM 890 O O . TYR A 1 112 ? -0.017 -5.923 23.659 1.00 97.06 112 TYR A O 1
ATOM 898 N N . THR A 1 113 ? -1.950 -5.375 22.681 1.00 95.00 113 THR A N 1
ATOM 899 C CA . THR A 1 113 ? -1.321 -4.647 21.572 1.00 95.00 113 THR A CA 1
ATOM 900 C C . THR A 1 113 ? -1.913 -3.257 21.383 1.00 95.00 113 THR A C 1
ATOM 902 O O . THR A 1 113 ? -3.106 -3.055 21.592 1.00 95.00 113 THR A O 1
ATOM 905 N N . SER A 1 114 ? -1.091 -2.317 20.923 1.00 95.62 114 SER A N 1
ATOM 906 C CA . SER A 1 114 ? -1.537 -1.007 20.427 1.00 95.62 114 SER A CA 1
ATOM 907 C C . SER A 1 114 ? -1.591 -0.957 18.897 1.00 95.62 114 SER A C 1
ATOM 909 O O . SER A 1 114 ? -1.684 0.122 18.324 1.00 95.62 114 SER A O 1
ATOM 911 N N . ASN A 1 115 ? -1.525 -2.105 18.207 1.00 92.81 115 ASN A N 1
ATOM 912 C CA . ASN A 1 115 ? -1.523 -2.183 16.740 1.00 92.81 115 ASN A CA 1
ATOM 913 C C . ASN A 1 115 ? -2.926 -1.967 16.146 1.00 92.81 115 ASN A C 1
ATOM 915 O O . ASN A 1 115 ? -3.455 -2.807 15.420 1.00 92.81 115 ASN A O 1
ATOM 919 N N . MET A 1 116 ? -3.531 -0.831 16.470 1.00 95.25 116 MET A N 1
ATOM 920 C CA . MET A 1 116 ? -4.814 -0.365 15.963 1.00 95.25 116 MET A CA 1
ATOM 921 C C . MET A 1 116 ? -4.638 1.050 15.417 1.00 95.25 116 MET A C 1
ATOM 923 O O . MET A 1 116 ? -3.709 1.763 15.788 1.00 95.25 116 MET A O 1
ATOM 927 N N . ILE A 1 117 ? -5.541 1.474 14.536 1.00 97.00 117 ILE A N 1
ATOM 928 C CA . ILE A 1 117 ? -5.516 2.850 14.033 1.00 97.00 117 ILE A CA 1
ATOM 929 C C . ILE A 1 117 ? -5.704 3.858 15.189 1.00 97.00 117 ILE A C 1
ATOM 931 O O . ILE A 1 117 ? -6.513 3.589 16.087 1.00 97.00 117 ILE A O 1
ATOM 935 N N . PRO A 1 118 ? -5.034 5.027 15.172 1.00 96.88 118 PRO A N 1
ATOM 936 C CA . PRO A 1 118 ? -5.065 5.974 16.291 1.00 96.88 118 PRO A CA 1
ATOM 937 C C . PRO A 1 118 ? -6.478 6.383 16.711 1.00 96.88 118 PRO A C 1
ATOM 939 O O . PRO A 1 118 ? -6.808 6.373 17.895 1.00 96.88 118 PRO A O 1
ATOM 942 N N . GLY A 1 119 ? -7.368 6.645 15.748 1.00 97.56 119 GLY A N 1
ATOM 943 C CA . GLY A 1 119 ? -8.746 7.033 16.046 1.00 97.56 119 GLY A CA 1
ATOM 944 C C . GLY A 1 119 ? -9.566 5.946 16.747 1.00 97.56 119 GLY A C 1
ATOM 945 O O . GLY A 1 119 ? -10.530 6.268 17.437 1.00 97.56 119 GLY A O 1
ATOM 946 N N . PHE A 1 120 ? -9.188 4.670 16.606 1.00 98.38 120 PHE A N 1
ATOM 947 C CA . PHE A 1 120 ? -9.822 3.574 17.338 1.00 98.38 120 PHE A CA 1
ATOM 948 C C . PHE A 1 120 ? -9.395 3.618 18.806 1.00 98.38 120 PHE A C 1
ATOM 950 O O . PHE A 1 120 ? -10.243 3.564 19.692 1.00 98.38 120 PHE A O 1
ATOM 957 N N . LEU A 1 121 ? -8.092 3.768 19.061 1.00 98.00 121 LEU A N 1
ATOM 958 C CA . LEU A 1 121 ? -7.530 3.843 20.411 1.00 98.00 121 LEU A CA 1
ATOM 959 C C . LEU A 1 121 ? -8.040 5.077 21.166 1.00 98.00 121 LEU A C 1
ATOM 961 O O . LEU A 1 121 ? -8.467 4.969 22.313 1.00 98.00 121 LEU A O 1
ATOM 965 N N . GLU A 1 122 ? -8.093 6.233 20.504 1.00 97.19 122 GLU A N 1
ATOM 966 C CA . GLU A 1 122 ? -8.684 7.452 21.064 1.00 97.19 122 GLU A CA 1
ATOM 967 C C . GLU A 1 122 ? -10.169 7.278 21.419 1.00 97.19 122 GLU A C 1
ATOM 969 O O . GLU A 1 122 ? -10.633 7.794 22.436 1.00 97.19 122 GLU A O 1
ATOM 974 N N . ALA A 1 123 ? -10.932 6.554 20.592 1.00 97.06 123 ALA A N 1
ATOM 975 C CA . ALA A 1 123 ? -12.367 6.376 20.791 1.00 97.06 123 ALA A CA 1
ATOM 976 C C . ALA A 1 123 ? -12.718 5.577 22.052 1.00 97.06 123 ALA A C 1
ATOM 978 O O . ALA A 1 123 ? -13.816 5.783 22.592 1.00 97.06 123 ALA A O 1
ATOM 979 N N . LEU A 1 124 ? -11.799 4.709 22.495 1.00 97.31 124 LEU A N 1
ATOM 980 C CA . LEU A 1 124 ? -11.912 3.923 23.722 1.00 97.31 124 LEU A CA 1
ATOM 981 C C . LEU A 1 124 ? -11.858 4.804 24.966 1.00 97.31 124 LEU A C 1
ATOM 983 O O . LEU A 1 124 ? -12.544 4.507 25.939 1.00 97.31 124 LEU A O 1
ATOM 987 N N . VAL A 1 125 ? -11.080 5.890 24.945 1.00 95.75 125 VAL A N 1
ATOM 988 C CA . VAL A 1 125 ? -10.900 6.763 26.110 1.00 95.75 125 VAL A CA 1
ATOM 989 C C . VAL A 1 125 ? -12.252 7.310 26.577 1.00 95.75 125 VAL A C 1
ATOM 991 O O . VAL A 1 125 ? -13.036 7.866 25.804 1.00 95.75 125 VAL A O 1
ATOM 994 N N . GLY A 1 126 ? -12.533 7.138 27.868 1.00 94.50 126 GLY A N 1
ATOM 995 C CA . GLY A 1 126 ? -13.792 7.532 28.496 1.00 94.50 126 GLY A CA 1
ATOM 996 C C . GLY A 1 126 ? -14.920 6.497 28.406 1.00 94.50 126 GLY A C 1
ATOM 997 O O . GLY A 1 126 ? -15.920 6.671 29.102 1.00 94.50 126 GLY A O 1
ATOM 998 N N . MET A 1 127 ? -14.778 5.425 27.616 1.00 96.44 127 MET A N 1
ATOM 999 C CA . MET A 1 127 ? -15.752 4.326 27.606 1.00 96.44 127 MET A CA 1
ATOM 1000 C C . MET A 1 127 ? -15.712 3.541 28.920 1.00 96.44 127 MET A C 1
ATOM 1002 O O . MET A 1 127 ? -14.695 3.521 29.614 1.00 96.44 127 MET A O 1
ATOM 1006 N N . LYS A 1 128 ? -16.812 2.871 29.264 1.00 96.62 128 LYS A N 1
ATOM 1007 C CA . LYS A 1 128 ? -16.922 1.989 30.437 1.00 96.62 128 LYS A CA 1
ATOM 1008 C C . LYS A 1 128 ? -17.008 0.524 30.029 1.00 96.62 128 LYS A C 1
ATOM 1010 O O . LYS A 1 128 ? -17.480 0.199 28.944 1.00 96.62 128 LYS A O 1
ATOM 1015 N N . LYS A 1 129 ? -16.639 -0.382 30.936 1.00 96.81 129 LYS A N 1
ATOM 1016 C CA . LYS A 1 129 ? -16.923 -1.815 30.767 1.00 96.81 129 LYS A CA 1
ATOM 1017 C C . LYS A 1 129 ? -18.426 -2.044 30.545 1.00 96.81 129 LYS A C 1
ATOM 1019 O O . LYS A 1 129 ? -19.251 -1.532 31.302 1.00 96.81 129 LYS A O 1
ATOM 1024 N N . GLY A 1 130 ? -18.763 -2.825 29.523 1.00 96.00 130 GLY A N 1
ATOM 1025 C CA . GLY A 1 130 ? -20.121 -3.095 29.049 1.00 96.00 130 GLY A CA 1
ATOM 1026 C C . GLY A 1 130 ? -20.729 -1.991 28.176 1.00 96.00 130 GLY A C 1
ATOM 1027 O O . GLY A 1 130 ? -21.872 -2.128 27.744 1.00 96.00 130 GLY A O 1
ATOM 1028 N N . GLU A 1 131 ? -20.017 -0.888 27.929 1.00 95.88 131 GLU A N 1
ATOM 1029 C CA . GLU A 1 131 ? -20.485 0.171 27.038 1.00 95.88 131 GLU A CA 1
ATOM 1030 C C . GLU A 1 131 ? -20.271 -0.213 25.575 1.00 95.88 131 GLU A C 1
ATOM 1032 O O . GLU A 1 131 ? -19.223 -0.740 25.199 1.00 95.88 131 GLU A O 1
ATOM 1037 N N . ASN A 1 132 ? -21.260 0.125 24.748 1.00 95.19 132 ASN A N 1
ATOM 1038 C CA . ASN A 1 132 ? -21.178 0.051 23.300 1.00 95.19 132 ASN A CA 1
ATOM 1039 C C . ASN A 1 132 ? -21.287 1.461 22.707 1.00 95.19 132 ASN A C 1
ATOM 1041 O O . ASN A 1 132 ? -22.202 2.218 23.046 1.00 95.19 132 ASN A O 1
ATOM 1045 N N . LYS A 1 133 ? -20.364 1.804 21.809 1.00 95.44 133 LYS A N 1
ATOM 1046 C CA . LYS A 1 133 ? -20.275 3.110 21.158 1.00 95.44 133 LYS A CA 1
ATOM 1047 C C . LYS A 1 133 ? -19.961 2.936 19.680 1.00 95.44 133 LYS A C 1
ATOM 1049 O O . LYS A 1 133 ? -19.133 2.115 19.305 1.00 95.44 133 LYS A O 1
ATOM 1054 N N . THR A 1 134 ? -20.596 3.743 18.833 1.00 97.75 134 THR A N 1
ATOM 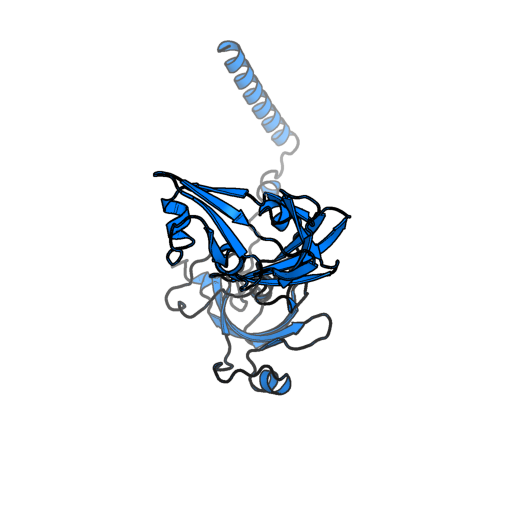1055 C CA . THR A 1 134 ? -20.211 3.857 17.420 1.00 97.75 134 THR A CA 1
ATOM 1056 C C . THR A 1 134 ? -19.495 5.178 17.183 1.00 97.75 134 THR A C 1
ATOM 1058 O O . THR A 1 134 ? -19.973 6.226 17.620 1.00 97.75 134 THR A O 1
ATOM 1061 N N . VAL A 1 135 ? -18.352 5.122 16.505 1.00 97.69 135 VAL A N 1
ATOM 1062 C CA . VAL A 1 135 ? -17.521 6.280 16.164 1.00 97.69 135 VAL A CA 1
ATOM 1063 C C . VAL A 1 135 ? -17.194 6.289 14.679 1.00 97.69 135 VAL A C 1
ATOM 1065 O O . VAL A 1 135 ? -16.989 5.231 14.091 1.00 97.69 135 VAL A O 1
ATOM 1068 N N . SER A 1 136 ? -17.107 7.484 14.101 1.00 98.38 136 SER A N 1
ATOM 1069 C CA . SER A 1 136 ? -16.617 7.702 12.739 1.00 98.38 136 SER A CA 1
ATOM 1070 C C . SER A 1 136 ? -15.193 8.236 12.803 1.00 98.38 136 SER A C 1
ATOM 1072 O O . SER A 1 136 ? -14.949 9.304 13.366 1.00 98.38 136 SER A O 1
ATOM 1074 N N . ILE A 1 137 ? -14.255 7.490 12.233 1.00 98.56 137 ILE A N 1
ATOM 1075 C CA . ILE A 1 137 ? -12.830 7.801 12.239 1.00 98.56 137 ILE A CA 1
ATOM 1076 C C . ILE A 1 137 ? -12.455 8.368 10.865 1.00 98.56 137 ILE A C 1
ATOM 1078 O O . ILE A 1 137 ? -12.606 7.663 9.861 1.00 98.56 137 ILE A O 1
ATOM 1082 N N . PRO A 1 138 ? -11.996 9.631 10.778 1.00 98.31 138 PRO A N 1
ATOM 1083 C CA . PRO A 1 138 ? -11.566 10.223 9.516 1.00 98.31 138 PRO A CA 1
ATOM 1084 C C . PRO A 1 138 ? -10.259 9.575 9.021 1.00 98.31 138 PRO A C 1
ATOM 1086 O O . PRO A 1 138 ? -9.519 9.014 9.834 1.00 98.31 138 PRO A O 1
ATOM 1089 N N . PRO A 1 139 ? -9.945 9.645 7.714 1.00 98.00 139 PRO A N 1
ATOM 1090 C CA . PRO A 1 139 ? -8.778 8.973 7.145 1.00 98.00 139 PRO A CA 1
ATOM 1091 C C . PRO A 1 139 ? -7.462 9.363 7.826 1.00 98.00 139 PRO A C 1
ATOM 1093 O O . PRO A 1 139 ? -6.624 8.496 8.036 1.00 98.00 139 PRO A O 1
ATOM 1096 N N . GLU A 1 140 ? -7.303 10.613 8.264 1.00 96.44 140 GLU A N 1
ATOM 1097 C CA . GLU A 1 140 ? -6.106 11.104 8.965 1.00 96.44 140 GLU A CA 1
ATOM 1098 C C . GLU A 1 140 ? -5.860 10.415 10.317 1.00 96.44 140 GLU A C 1
ATOM 1100 O O . GLU A 1 140 ? -4.752 10.463 10.836 1.00 96.44 140 GLU A O 1
ATOM 1105 N N . LYS A 1 141 ? -6.890 9.782 10.892 1.00 96.94 141 LYS A N 1
ATOM 1106 C CA . LYS A 1 141 ? -6.802 8.967 12.114 1.00 96.94 141 LYS A CA 1
ATOM 1107 C C . LYS A 1 141 ? -7.030 7.473 11.851 1.00 96.94 141 LYS A C 1
ATOM 1109 O O . LYS A 1 141 ? -7.137 6.696 12.802 1.00 96.94 141 LYS A O 1
ATOM 1114 N N . ALA A 1 142 ? -7.151 7.090 10.579 1.00 97.69 142 ALA A N 1
ATOM 1115 C CA . ALA A 1 142 ? -7.319 5.722 10.113 1.00 97.69 142 ALA A CA 1
ATOM 1116 C C . ALA A 1 142 ? -6.106 5.284 9.280 1.00 97.69 142 ALA A C 1
ATOM 1118 O O . ALA A 1 142 ? -5.067 4.973 9.847 1.00 97.69 142 ALA A O 1
ATOM 1119 N N . TYR A 1 143 ? -6.248 5.241 7.954 1.00 97.69 143 TYR A N 1
ATOM 1120 C CA . TYR A 1 143 ? -5.233 4.732 7.024 1.00 97.69 143 TYR A CA 1
ATOM 1121 C C . TYR A 1 143 ? -4.700 5.804 6.061 1.00 97.69 143 TYR A C 1
ATOM 1123 O O . TYR A 1 143 ? -4.212 5.495 4.970 1.00 97.69 143 TYR A O 1
ATOM 1131 N N . GLY A 1 144 ? -4.845 7.070 6.435 1.00 97.44 144 GLY A N 1
ATOM 1132 C CA . GLY A 1 144 ? -4.330 8.220 5.711 1.00 97.44 144 GLY A CA 1
ATOM 1133 C C . GLY A 1 144 ? -5.067 8.529 4.408 1.00 97.44 144 GLY A C 1
ATOM 1134 O O . GLY A 1 144 ? -5.973 7.825 3.949 1.00 97.44 144 GLY A O 1
ATOM 1135 N N . ILE A 1 145 ? -4.654 9.630 3.786 1.00 97.81 145 ILE A N 1
ATOM 1136 C CA . ILE A 1 145 ? -5.125 10.082 2.473 1.00 97.81 145 ILE A CA 1
ATOM 1137 C C . ILE A 1 145 ? -4.040 9.871 1.410 1.00 97.81 145 ILE A C 1
ATOM 1139 O O . ILE A 1 145 ? -2.914 9.472 1.704 1.00 97.81 145 ILE A O 1
ATOM 1143 N N . TRP A 1 146 ? -4.378 10.155 0.154 1.00 98.00 146 TRP A N 1
ATOM 1144 C CA . TRP A 1 146 ? -3.392 10.288 -0.915 1.00 98.00 146 TRP A CA 1
ATOM 1145 C C . TRP A 1 146 ? -2.533 11.538 -0.692 1.00 98.00 146 TRP A C 1
ATOM 1147 O O . TRP A 1 146 ? -3.068 12.645 -0.650 1.00 98.00 146 TRP A O 1
ATOM 1157 N N . ASN A 1 147 ? -1.213 11.373 -0.603 1.00 98.06 147 ASN A N 1
ATOM 1158 C CA . ASN A 1 147 ? -0.274 12.453 -0.313 1.00 98.06 147 ASN A CA 1
ATOM 1159 C C . ASN A 1 147 ? 0.656 12.732 -1.509 1.00 98.06 147 ASN A C 1
ATOM 1161 O O . ASN A 1 147 ? 1.505 11.911 -1.862 1.00 98.06 147 ASN A O 1
ATOM 1165 N N . THR A 1 148 ? 0.494 13.895 -2.150 1.00 98.12 148 THR A N 1
ATOM 1166 C CA . THR A 1 148 ? 1.359 14.337 -3.261 1.00 98.12 148 THR A CA 1
ATOM 1167 C C . THR A 1 148 ? 2.720 14.820 -2.783 1.00 98.12 148 THR A C 1
ATOM 1169 O O . THR A 1 148 ? 3.718 14.565 -3.444 1.00 98.12 148 THR A O 1
ATOM 1172 N N . SER A 1 149 ? 2.778 15.490 -1.631 1.00 98.00 149 SER A N 1
ATOM 1173 C CA . SER A 1 149 ? 4.031 16.018 -1.085 1.00 98.00 149 SER A CA 1
ATOM 1174 C C . SER A 1 149 ? 4.974 14.896 -0.668 1.00 98.00 149 SER A C 1
ATOM 1176 O O . SER A 1 149 ? 6.165 14.985 -0.929 1.00 98.00 149 SER A O 1
ATOM 1178 N N . LEU A 1 150 ? 4.442 13.800 -0.120 1.00 96.00 150 LEU A N 1
ATOM 1179 C CA . LEU A 1 150 ? 5.239 12.613 0.193 1.00 96.00 150 LEU A CA 1
ATOM 1180 C C . LEU A 1 150 ? 5.766 11.931 -1.081 1.00 96.00 150 LEU A C 1
ATOM 1182 O O . LEU A 1 150 ? 6.898 11.457 -1.114 1.00 96.00 150 LEU A O 1
ATOM 1186 N N . ALA A 1 151 ? 4.976 11.921 -2.162 1.00 96.06 151 ALA A N 1
ATOM 1187 C CA . ALA A 1 151 ? 5.432 11.409 -3.455 1.00 96.06 151 ALA A CA 1
ATOM 1188 C C . ALA A 1 151 ? 6.583 12.253 -4.032 1.00 96.06 151 ALA A C 1
ATOM 1190 O O . ALA A 1 151 ? 7.505 11.705 -4.633 1.00 96.06 151 ALA A O 1
ATOM 1191 N N . GLU A 1 152 ? 6.533 13.575 -3.853 1.00 96.50 152 GLU A N 1
ATOM 1192 C CA . GLU A 1 152 ? 7.602 14.507 -4.235 1.00 96.50 152 GLU A CA 1
ATOM 1193 C C . GLU A 1 152 ? 8.845 14.334 -3.349 1.00 96.50 152 GLU A C 1
ATOM 1195 O O . GLU A 1 152 ? 9.958 14.250 -3.865 1.00 96.50 152 GLU A O 1
ATOM 1200 N N . GLU A 1 153 ? 8.665 14.202 -2.032 1.00 96.06 153 GLU A N 1
ATOM 1201 C CA . GLU A 1 153 ? 9.743 13.965 -1.065 1.00 96.06 153 GLU A CA 1
ATOM 1202 C C . GLU A 1 153 ? 10.528 12.687 -1.386 1.00 96.06 153 GLU A C 1
ATOM 1204 O O . GLU A 1 153 ? 11.758 12.678 -1.336 1.00 96.06 153 GLU A O 1
ATOM 1209 N N . TYR A 1 154 ? 9.831 11.621 -1.783 1.00 92.44 154 TYR A N 1
ATOM 1210 C CA . TYR A 1 154 ? 10.452 10.352 -2.174 1.00 92.44 154 TYR A CA 1
ATOM 1211 C C . TYR A 1 154 ? 10.949 10.333 -3.628 1.00 92.44 154 TYR A C 1
ATOM 1213 O O . TYR A 1 154 ? 11.431 9.302 -4.098 1.00 92.44 154 TYR A O 1
ATOM 1221 N N . GLY A 1 155 ? 10.841 11.448 -4.359 1.00 93.69 155 GLY A N 1
ATOM 1222 C CA . GLY A 1 155 ? 11.303 11.559 -5.746 1.00 93.69 155 GLY A CA 1
ATOM 1223 C C . GLY A 1 155 ? 10.499 10.723 -6.747 1.00 93.69 155 GLY A C 1
ATOM 1224 O O . GLY A 1 155 ? 10.974 10.459 -7.849 1.00 93.69 155 GLY A O 1
ATOM 1225 N N . LEU A 1 156 ? 9.288 10.295 -6.379 1.00 91.81 156 LEU A N 1
ATOM 1226 C CA . LEU A 1 156 ? 8.376 9.562 -7.259 1.00 91.81 156 LEU A CA 1
ATOM 1227 C C . LEU A 1 156 ? 7.576 10.507 -8.165 1.00 91.81 156 LEU A C 1
ATOM 1229 O O . LEU A 1 156 ? 7.105 10.090 -9.220 1.00 91.81 156 LEU A O 1
ATOM 1233 N N . SER A 1 157 ? 7.405 11.767 -7.759 1.00 95.00 157 SER A N 1
ATOM 1234 C CA . SER A 1 157 ? 6.656 12.793 -8.490 1.00 95.00 157 SER A CA 1
ATOM 1235 C C . SER A 1 157 ? 7.486 14.078 -8.647 1.00 95.00 157 SER A C 1
ATOM 1237 O O . SER A 1 157 ? 8.153 14.469 -7.690 1.00 95.00 157 SER A O 1
ATOM 1239 N N . PRO A 1 158 ? 7.425 14.779 -9.798 1.00 96.12 158 PRO A N 1
ATOM 1240 C CA . PRO A 1 158 ? 6.746 14.384 -11.033 1.00 96.12 158 PRO A CA 1
ATOM 1241 C C . PRO A 1 158 ? 7.476 13.234 -11.745 1.00 96.12 158 PRO A C 1
ATOM 1243 O O . PRO A 1 158 ? 8.701 13.217 -11.823 1.00 96.12 158 PRO A O 1
ATOM 1246 N N . TYR A 1 159 ? 6.719 12.290 -12.304 1.00 93.88 159 TYR A N 1
ATOM 1247 C CA . TYR A 1 159 ? 7.274 11.150 -13.038 1.00 93.88 159 TYR A CA 1
ATOM 1248 C C . TYR A 1 159 ? 7.312 11.450 -14.545 1.00 93.88 159 TYR A C 1
ATOM 1250 O O . TYR A 1 159 ? 6.272 11.823 -15.095 1.00 93.88 159 TYR A O 1
ATOM 1258 N N . PRO A 1 160 ? 8.453 11.302 -15.241 1.00 95.06 160 PRO A N 1
ATOM 1259 C CA . PRO A 1 160 ? 8.535 11.576 -16.673 1.00 95.06 160 PRO A CA 1
ATOM 1260 C C . PRO A 1 160 ? 7.774 10.520 -17.485 1.00 95.06 160 PRO A C 1
ATOM 1262 O O . PRO A 1 160 ? 7.987 9.322 -17.319 1.00 95.06 160 PRO A O 1
ATOM 1265 N N . ILE A 1 161 ? 6.912 10.961 -18.401 1.00 95.12 161 ILE A N 1
ATOM 1266 C CA . ILE A 1 161 ? 6.186 10.065 -19.317 1.00 95.12 161 ILE A CA 1
ATOM 1267 C C . ILE A 1 161 ? 7.157 9.400 -20.297 1.00 95.12 161 ILE A C 1
ATOM 1269 O O . ILE A 1 161 ? 7.062 8.198 -20.544 1.00 95.12 161 ILE A O 1
ATOM 1273 N N . ASP A 1 162 ? 8.104 10.181 -20.818 1.00 94.75 162 ASP A N 1
ATOM 1274 C CA . ASP A 1 162 ? 9.123 9.733 -21.760 1.00 94.75 162 ASP A CA 1
ATOM 1275 C C . ASP A 1 162 ? 10.481 9.618 -21.068 1.00 94.75 162 ASP A C 1
ATOM 1277 O O . ASP A 1 162 ? 11.040 10.611 -20.596 1.00 94.75 162 ASP A O 1
ATOM 1281 N N . TYR A 1 163 ? 11.061 8.418 -21.086 1.00 91.88 163 TYR A N 1
ATOM 1282 C CA . TYR A 1 163 ? 12.452 8.198 -20.703 1.00 91.88 163 TYR A CA 1
ATOM 1283 C C . TYR A 1 163 ? 13.296 7.885 -21.939 1.00 91.88 163 TYR A C 1
ATOM 1285 O O . TYR A 1 163 ? 13.096 6.872 -22.612 1.00 91.88 163 TYR A O 1
ATOM 1293 N N . VAL A 1 164 ? 14.228 8.779 -22.272 1.00 92.38 164 VAL A N 1
ATOM 1294 C CA . VAL A 1 164 ? 15.107 8.630 -23.439 1.00 92.38 164 VAL A CA 1
ATOM 1295 C C . VAL A 1 164 ? 16.326 7.796 -23.060 1.00 92.38 164 VAL A C 1
ATOM 1297 O O . VAL A 1 164 ? 17.070 8.145 -22.147 1.00 92.38 164 VAL A O 1
ATOM 1300 N N . VAL A 1 165 ? 16.554 6.718 -23.804 1.00 91.88 165 VAL A N 1
ATOM 1301 C CA . VAL A 1 165 ? 17.637 5.762 -23.579 1.00 91.88 165 VAL A CA 1
ATOM 1302 C C . VAL A 1 165 ? 18.619 5.824 -24.744 1.00 91.88 165 VAL A C 1
ATOM 1304 O O . VAL A 1 165 ? 18.220 5.731 -25.907 1.00 91.88 165 VAL A O 1
ATOM 1307 N N . ASN A 1 166 ? 19.910 5.962 -24.433 1.00 93.38 166 ASN A N 1
ATOM 1308 C CA . ASN A 1 166 ? 20.979 5.727 -25.402 1.00 93.38 166 ASN A CA 1
ATOM 1309 C C . ASN A 1 166 ? 21.082 4.219 -25.649 1.00 93.38 166 ASN A C 1
ATOM 1311 O O . ASN A 1 166 ? 21.200 3.440 -24.703 1.00 93.38 166 ASN A O 1
ATOM 1315 N N . ASP A 1 167 ? 21.028 3.792 -26.906 1.00 93.06 167 ASP A N 1
ATOM 1316 C CA . ASP A 1 167 ? 21.094 2.371 -27.226 1.00 93.06 167 ASP A CA 1
ATOM 1317 C C . ASP A 1 167 ? 22.466 1.759 -26.909 1.00 93.06 167 ASP A C 1
ATOM 1319 O O . ASP A 1 167 ? 22.565 0.553 -26.724 1.00 93.06 167 ASP A O 1
ATOM 1323 N N . THR A 1 168 ? 23.519 2.564 -26.786 1.00 95.81 168 THR A N 1
ATOM 1324 C CA . THR A 1 168 ? 24.878 2.096 -26.528 1.00 95.81 168 THR A CA 1
ATOM 1325 C C . THR A 1 168 ? 25.255 2.336 -25.076 1.00 95.81 168 THR A C 1
ATOM 1327 O O . THR A 1 168 ? 25.275 3.467 -24.593 1.00 95.81 168 THR A O 1
ATOM 1330 N N . GLN A 1 169 ? 25.609 1.255 -24.390 1.00 94.62 169 GLN A N 1
ATOM 1331 C CA . GLN A 1 169 ? 25.958 1.248 -22.978 1.00 94.62 169 GLN A CA 1
ATOM 1332 C C . GLN A 1 169 ? 27.399 0.779 -22.808 1.00 94.62 169 GLN A C 1
ATOM 1334 O O . GLN A 1 169 ? 27.833 -0.173 -23.458 1.00 94.62 169 GLN A O 1
ATOM 1339 N N . MET A 1 170 ? 28.139 1.437 -21.919 1.00 96.38 170 MET A N 1
ATOM 1340 C CA . MET A 1 170 ? 29.470 1.014 -21.494 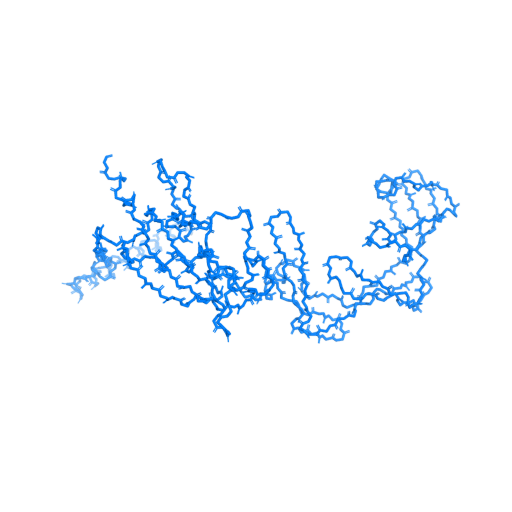1.00 96.38 170 MET A CA 1
ATOM 1341 C C . MET A 1 170 ? 29.460 0.887 -19.980 1.00 96.38 170 MET A C 1
ATOM 1343 O O . MET A 1 170 ? 29.200 1.859 -19.274 1.00 96.38 170 MET A O 1
ATOM 1347 N N . VAL A 1 171 ? 29.749 -0.312 -19.490 1.00 95.94 171 VAL A N 1
ATOM 1348 C CA . VAL A 1 171 ? 29.736 -0.623 -18.061 1.00 95.94 171 VAL A CA 1
ATOM 1349 C C . VAL A 1 171 ? 31.017 -1.338 -17.665 1.00 95.94 171 VAL A C 1
ATOM 1351 O O . VAL A 1 171 ? 31.648 -2.018 -18.477 1.00 95.94 171 VAL A O 1
ATOM 1354 N N . GLU A 1 172 ? 31.401 -1.185 -16.404 1.00 97.44 172 GLU A N 1
ATOM 1355 C CA . GLU A 1 172 ? 32.543 -1.891 -15.832 1.00 97.44 172 GLU A CA 1
ATOM 1356 C C . GLU A 1 172 ? 32.271 -3.403 -15.825 1.00 97.44 172 GLU A C 1
ATOM 1358 O O . GLU A 1 172 ? 31.153 -3.860 -15.570 1.00 97.44 172 GLU A O 1
ATOM 1363 N N . LYS A 1 173 ? 33.285 -4.196 -16.164 1.00 96.38 173 LYS A N 1
ATOM 1364 C CA . LYS A 1 173 ? 33.147 -5.632 -16.428 1.00 96.38 173 LYS A CA 1
ATOM 1365 C C . LYS A 1 173 ? 32.685 -6.412 -15.197 1.00 96.38 173 LYS A C 1
ATOM 1367 O O . LYS A 1 173 ? 31.906 -7.358 -15.344 1.00 96.38 173 LYS A O 1
ATOM 1372 N N . THR A 1 174 ? 33.113 -6.006 -13.999 1.00 95.88 174 THR A N 1
ATOM 1373 C CA . THR A 1 174 ? 32.658 -6.614 -12.740 1.00 95.88 174 THR A CA 1
ATOM 1374 C C . THR A 1 174 ? 31.164 -6.375 -12.535 1.00 95.88 174 THR A C 1
ATOM 1376 O O . THR A 1 174 ? 30.425 -7.329 -12.297 1.00 95.88 174 THR A O 1
ATOM 1379 N N . LEU A 1 175 ? 30.695 -5.135 -12.720 1.00 94.50 175 LEU A N 1
ATOM 1380 C CA . LEU A 1 175 ? 29.268 -4.802 -12.653 1.00 94.50 175 LEU A CA 1
ATOM 1381 C C . LEU A 1 175 ? 28.447 -5.540 -13.714 1.00 94.50 175 LEU A C 1
ATOM 1383 O O . LEU A 1 175 ? 27.397 -6.088 -13.392 1.00 94.50 175 LEU A O 1
ATOM 1387 N N . PHE A 1 176 ? 28.926 -5.609 -14.961 1.00 95.56 176 PHE A N 1
ATOM 1388 C CA . PHE A 1 176 ? 28.239 -6.361 -16.014 1.00 95.56 176 PHE A CA 1
ATOM 1389 C C . PHE A 1 176 ? 28.039 -7.821 -15.609 1.00 95.56 176 PHE A C 1
ATOM 1391 O O . PHE A 1 176 ? 26.932 -8.337 -15.692 1.00 95.56 176 PHE A O 1
ATOM 1398 N N . THR A 1 177 ? 29.101 -8.473 -15.133 1.00 95.25 177 THR A N 1
ATOM 1399 C CA . THR A 1 177 ? 29.058 -9.889 -14.740 1.00 95.25 177 THR A CA 1
ATOM 1400 C C . THR A 1 177 ? 28.156 -10.110 -13.523 1.00 95.25 177 THR A C 1
ATOM 1402 O O . THR A 1 177 ? 27.535 -11.160 -13.408 1.00 95.25 177 THR A O 1
ATOM 1405 N N . ALA A 1 178 ? 28.036 -9.120 -12.633 1.00 94.69 178 ALA A N 1
ATOM 1406 C CA . ALA A 1 178 ? 27.105 -9.176 -11.509 1.00 94.69 178 ALA A CA 1
ATOM 1407 C C . ALA A 1 178 ? 25.633 -9.133 -11.963 1.00 94.69 178 ALA A C 1
ATOM 1409 O O . ALA A 1 178 ? 24.816 -9.885 -11.437 1.00 94.69 178 ALA A O 1
ATOM 1410 N N . TYR A 1 179 ? 25.293 -8.293 -12.948 1.00 91.88 179 TYR A N 1
ATOM 1411 C CA . TYR A 1 179 ? 23.929 -8.214 -13.495 1.00 91.88 179 TYR A CA 1
ATOM 1412 C C . TYR A 1 179 ? 23.599 -9.357 -14.467 1.00 91.88 179 TYR A C 1
ATOM 1414 O O . TYR A 1 179 ? 22.461 -9.823 -14.521 1.00 91.88 179 TYR A O 1
ATOM 1422 N N . PHE A 1 180 ? 24.596 -9.827 -15.217 1.00 94.94 180 PHE A N 1
ATOM 1423 C CA . PHE A 1 180 ? 24.459 -10.799 -16.301 1.00 94.94 180 PHE A CA 1
ATOM 1424 C C . PHE A 1 180 ? 25.437 -11.977 -16.131 1.00 94.94 180 PHE A C 1
ATOM 1426 O O . PHE A 1 180 ? 26.311 -12.177 -16.980 1.00 94.94 180 PHE A O 1
ATOM 1433 N N . PRO A 1 181 ? 25.319 -12.775 -15.052 1.00 94.38 181 PRO A N 1
ATOM 1434 C CA . PRO A 1 181 ? 26.292 -13.825 -14.732 1.00 94.38 181 PRO A CA 1
ATOM 1435 C C . PRO A 1 181 ? 26.363 -14.937 -15.788 1.00 94.38 181 PRO A C 1
ATOM 1437 O O . PRO A 1 181 ? 27.418 -15.539 -15.977 1.00 94.38 181 PRO A O 1
ATOM 1440 N N . ASP A 1 182 ? 25.263 -15.176 -16.505 1.00 93.88 182 ASP A N 1
ATOM 1441 C CA . ASP A 1 182 ? 25.139 -16.256 -17.489 1.00 93.88 182 ASP A CA 1
ATOM 1442 C C . ASP A 1 182 ? 25.522 -15.825 -18.919 1.00 93.88 182 ASP A C 1
ATOM 1444 O O . ASP A 1 182 ? 25.501 -16.630 -19.854 1.00 93.88 182 ASP A O 1
ATOM 1448 N N . VAL A 1 183 ? 25.880 -14.551 -19.122 1.00 95.06 183 VAL A N 1
ATOM 1449 C CA . VAL A 1 183 ? 26.196 -14.013 -20.450 1.00 95.06 183 VAL A CA 1
ATOM 1450 C C . VAL A 1 183 ? 27.674 -14.210 -20.774 1.00 95.06 183 VAL A C 1
ATOM 1452 O O . VAL A 1 183 ? 28.567 -13.676 -20.120 1.00 95.06 183 VAL A O 1
ATOM 1455 N N . ASN A 1 184 ? 27.949 -14.931 -21.863 1.00 94.12 184 ASN A N 1
ATOM 1456 C CA . ASN A 1 184 ? 29.308 -15.099 -22.371 1.00 94.12 184 ASN A CA 1
ATOM 1457 C C . ASN A 1 184 ? 29.864 -13.772 -22.934 1.00 94.12 184 ASN A C 1
ATOM 1459 O O . ASN A 1 184 ? 29.285 -13.186 -23.851 1.00 94.12 184 ASN A O 1
ATOM 1463 N N . LEU A 1 185 ? 31.017 -13.319 -22.432 1.00 94.62 185 LEU A N 1
ATOM 1464 C CA . LEU A 1 185 ? 31.662 -12.053 -22.808 1.00 94.62 185 LEU A CA 1
ATOM 1465 C C . LEU A 1 185 ? 32.415 -12.148 -24.142 1.00 94.62 185 LEU A C 1
ATOM 1467 O O . LEU A 1 185 ? 33.634 -11.985 -24.210 1.00 94.62 185 LEU A O 1
ATOM 1471 N N . THR A 1 186 ? 31.678 -12.406 -25.217 1.00 95.00 186 THR A N 1
ATOM 1472 C CA . THR A 1 186 ? 32.199 -12.439 -26.587 1.00 95.00 186 THR A CA 1
ATOM 1473 C C . THR A 1 186 ? 31.482 -11.407 -27.447 1.00 95.00 186 THR A C 1
ATOM 1475 O O . THR A 1 186 ? 30.276 -11.204 -27.323 1.00 95.00 186 THR A O 1
ATOM 1478 N N . VAL A 1 187 ? 32.231 -10.723 -28.314 1.00 96.62 187 VAL A N 1
ATOM 1479 C CA . VAL A 1 187 ? 31.653 -9.760 -29.262 1.00 96.62 187 VAL A CA 1
ATOM 1480 C C . VAL A 1 187 ? 30.657 -10.481 -30.173 1.00 96.62 187 VAL A C 1
ATOM 1482 O O . VAL A 1 187 ? 30.910 -11.606 -30.601 1.00 96.62 187 VAL A O 1
ATOM 1485 N N . ASN A 1 188 ? 29.540 -9.819 -30.473 1.00 96.19 188 ASN A N 1
ATOM 1486 C CA . ASN A 1 188 ? 28.362 -10.341 -31.172 1.00 96.19 188 ASN A CA 1
ATOM 1487 C C . ASN A 1 188 ? 27.529 -11.365 -30.389 1.00 96.19 188 ASN A C 1
ATOM 1489 O O . ASN A 1 188 ? 26.585 -11.915 -30.953 1.00 96.19 188 ASN A O 1
ATOM 1493 N N . ASN A 1 189 ? 27.822 -11.610 -29.108 1.00 96.56 189 ASN A N 1
ATOM 1494 C CA . ASN A 1 189 ? 26.906 -12.374 -28.272 1.00 96.56 189 ASN A CA 1
ATOM 1495 C C . ASN A 1 189 ? 25.674 -11.528 -27.924 1.00 96.56 189 ASN A C 1
ATOM 1497 O O . ASN A 1 189 ? 25.813 -10.388 -27.466 1.00 96.56 189 ASN A O 1
ATOM 1501 N N . SER A 1 190 ? 24.487 -12.097 -28.132 1.00 96.38 190 SER A N 1
ATOM 1502 C CA . SER A 1 190 ? 23.207 -11.474 -27.802 1.00 96.38 190 SER A CA 1
ATOM 1503 C C . SER A 1 190 ? 22.622 -12.058 -26.523 1.00 96.38 190 SER A C 1
ATOM 1505 O O . SER A 1 190 ? 22.778 -13.244 -26.247 1.00 96.38 190 SER A O 1
ATOM 1507 N N . PHE A 1 191 ? 21.937 -11.222 -25.751 1.00 96.00 191 PHE A N 1
ATOM 1508 C CA . PHE A 1 191 ? 21.329 -11.606 -24.480 1.00 96.00 191 PHE A CA 1
ATOM 1509 C C . PHE A 1 191 ? 20.065 -10.790 -24.208 1.00 96.00 191 PHE A C 1
ATOM 1511 O O . PHE A 1 191 ? 19.906 -9.690 -24.746 1.00 96.00 191 PHE A O 1
ATOM 1518 N N . ASP A 1 192 ? 19.168 -11.340 -23.391 1.00 95.31 192 ASP A N 1
ATOM 1519 C CA . ASP A 1 192 ? 17.948 -10.658 -22.966 1.00 95.31 192 ASP A CA 1
ATOM 1520 C C . ASP A 1 192 ? 18.290 -9.634 -21.877 1.00 95.31 192 ASP A C 1
ATOM 1522 O O . ASP A 1 192 ? 18.575 -9.963 -20.724 1.00 95.31 192 ASP A O 1
ATOM 1526 N N . TRP A 1 193 ? 18.342 -8.366 -22.271 1.00 94.50 193 TRP A N 1
ATOM 1527 C CA . TRP A 1 193 ? 18.620 -7.267 -21.355 1.00 94.50 193 TRP A CA 1
ATOM 1528 C C . TRP A 1 193 ? 17.370 -6.904 -20.543 1.00 94.50 193 TRP A C 1
ATOM 1530 O O . TRP A 1 193 ? 17.475 -6.557 -19.365 1.00 94.50 193 TRP A O 1
ATOM 1540 N N . GLY A 1 194 ? 16.192 -7.025 -21.160 1.00 91.31 194 GLY A N 1
ATOM 1541 C CA . GLY A 1 194 ? 14.890 -6.743 -20.568 1.00 91.31 194 GLY A CA 1
ATOM 1542 C C . GLY A 1 194 ? 14.594 -7.622 -19.358 1.00 91.31 194 GLY A C 1
ATOM 1543 O O . GLY A 1 194 ? 14.171 -7.095 -18.328 1.00 91.31 194 GLY A O 1
ATOM 1544 N N . GLU A 1 195 ? 14.908 -8.919 -19.428 1.00 90.50 195 GLU A N 1
ATOM 1545 C CA . GLU A 1 195 ? 14.750 -9.843 -18.294 1.00 90.50 195 GLU A CA 1
ATOM 1546 C C . GLU A 1 195 ? 15.448 -9.319 -17.031 1.00 90.50 195 GLU A C 1
ATOM 1548 O O . GLU A 1 195 ? 14.841 -9.265 -15.963 1.00 90.50 195 GLU A O 1
ATOM 1553 N N . LYS A 1 196 ? 16.718 -8.907 -17.130 1.00 87.88 196 LYS A N 1
ATOM 1554 C CA . LYS A 1 196 ? 17.497 -8.509 -15.944 1.00 87.88 196 LYS A CA 1
ATOM 1555 C C . LYS A 1 196 ? 17.252 -7.078 -15.502 1.00 87.88 196 LYS A C 1
ATOM 1557 O O . LYS A 1 196 ? 17.230 -6.815 -14.304 1.00 87.88 196 LYS A O 1
ATOM 1562 N N . MET A 1 197 ? 17.114 -6.157 -16.449 1.00 87.12 197 MET A N 1
ATOM 1563 C CA . MET A 1 197 ? 17.119 -4.727 -16.137 1.00 87.12 197 MET A CA 1
ATOM 1564 C C . MET A 1 197 ? 15.721 -4.143 -15.993 1.00 87.12 197 MET A C 1
ATOM 1566 O O . MET A 1 197 ? 15.539 -3.183 -15.250 1.00 87.12 197 MET A O 1
ATOM 1570 N N . ILE A 1 198 ? 14.742 -4.713 -16.695 1.00 86.12 198 ILE A N 1
ATOM 1571 C CA . ILE A 1 198 ? 13.341 -4.293 -16.616 1.00 86.12 198 ILE A CA 1
ATOM 1572 C C . ILE A 1 198 ? 12.546 -5.296 -15.777 1.00 86.12 198 ILE A C 1
ATOM 1574 O O . ILE A 1 198 ? 11.602 -4.893 -15.111 1.00 86.12 198 ILE A O 1
ATOM 1578 N N . GLY A 1 199 ? 12.937 -6.575 -15.762 1.00 86.62 199 GLY A N 1
ATOM 1579 C CA . GLY A 1 199 ? 12.165 -7.652 -15.139 1.00 86.62 199 GLY A CA 1
ATOM 1580 C C . GLY A 1 199 ? 11.112 -8.247 -16.075 1.00 86.62 199 GLY A C 1
ATOM 1581 O O . GLY A 1 199 ? 10.140 -8.829 -15.597 1.00 86.62 199 GLY A O 1
ATOM 1582 N N . VAL A 1 200 ? 11.260 -8.062 -17.394 1.00 87.50 200 VAL A N 1
ATOM 1583 C CA . VAL A 1 200 ? 10.320 -8.583 -18.397 1.00 87.50 200 VAL A CA 1
ATOM 1584 C C . VAL A 1 200 ? 11.079 -9.270 -19.524 1.00 87.50 200 VAL A C 1
ATOM 1586 O O . VAL A 1 200 ? 11.797 -8.622 -20.287 1.00 87.50 200 VAL A O 1
ATOM 1589 N N . ASN A 1 201 ? 10.882 -10.578 -19.636 1.00 91.50 201 ASN A N 1
ATOM 1590 C CA . ASN A 1 201 ? 11.552 -11.415 -20.626 1.00 91.50 201 ASN A CA 1
ATOM 1591 C C . ASN A 1 201 ? 11.097 -11.082 -22.047 1.00 91.50 201 ASN A C 1
ATOM 1593 O O . ASN A 1 201 ? 9.968 -10.641 -22.268 1.00 91.50 201 ASN A O 1
ATOM 1597 N N . ASP A 1 202 ? 11.979 -11.330 -23.008 1.00 90.81 202 ASP A N 1
ATOM 1598 C CA . ASP A 1 202 ? 11.738 -11.204 -24.443 1.00 90.81 202 ASP A CA 1
ATOM 1599 C C . ASP A 1 202 ? 11.310 -9.796 -24.901 1.00 90.81 202 ASP A C 1
ATOM 1601 O O . ASP A 1 202 ? 10.698 -9.631 -25.958 1.00 90.81 202 ASP A O 1
ATOM 1605 N N . THR A 1 203 ? 11.641 -8.753 -24.130 1.00 90.44 203 THR A N 1
ATOM 1606 C CA . THR A 1 203 ? 11.227 -7.368 -24.430 1.00 90.44 203 THR A CA 1
ATOM 1607 C C . THR A 1 203 ? 12.305 -6.535 -25.102 1.00 90.44 203 THR A C 1
ATOM 1609 O O . THR A 1 203 ? 12.030 -5.824 -26.072 1.00 90.44 203 THR A O 1
ATOM 1612 N N . LEU A 1 204 ? 13.532 -6.594 -24.588 1.00 93.81 204 LEU A N 1
ATOM 1613 C CA . LEU A 1 204 ? 14.635 -5.765 -25.049 1.00 93.81 204 LEU A CA 1
ATOM 1614 C C . LEU A 1 204 ? 15.926 -6.570 -25.016 1.00 93.81 204 LEU A C 1
ATOM 1616 O O . LEU A 1 204 ? 16.495 -6.830 -23.963 1.00 93.81 204 LEU A O 1
ATOM 1620 N N . TYR A 1 205 ? 16.407 -6.941 -26.194 1.00 96.38 205 TYR A N 1
ATOM 1621 C CA . TYR A 1 205 ? 17.672 -7.648 -26.335 1.00 96.38 205 TYR A CA 1
ATOM 1622 C C . TYR A 1 205 ? 18.839 -6.670 -26.447 1.00 96.38 205 TYR A C 1
ATOM 1624 O O . TYR A 1 205 ? 18.678 -5.514 -26.844 1.00 96.38 205 TYR A O 1
ATOM 1632 N N . ALA A 1 206 ? 20.036 -7.153 -26.141 1.00 97.19 206 ALA A N 1
ATOM 1633 C CA . ALA A 1 206 ? 21.287 -6.443 -26.348 1.00 97.19 206 ALA A CA 1
ATOM 1634 C C . ALA A 1 206 ? 22.298 -7.324 -27.083 1.00 97.19 206 ALA A C 1
ATOM 1636 O O . ALA A 1 206 ? 22.189 -8.549 -27.086 1.00 97.19 206 ALA A O 1
ATOM 1637 N N . VAL A 1 207 ? 23.299 -6.698 -27.699 1.00 97.81 207 VAL A N 1
ATOM 1638 C CA . VAL A 1 207 ? 24.441 -7.371 -28.323 1.00 97.81 207 VAL A CA 1
ATOM 1639 C C . VAL A 1 207 ? 25.748 -6.744 -27.855 1.00 97.81 207 VAL A C 1
ATOM 1641 O O . VAL A 1 207 ? 25.893 -5.521 -27.849 1.00 97.81 207 VAL A O 1
ATOM 1644 N N . ILE A 1 208 ? 26.717 -7.569 -27.459 1.00 98.19 208 ILE A N 1
ATOM 1645 C CA . ILE A 1 208 ? 28.048 -7.096 -27.060 1.00 98.19 208 ILE A CA 1
ATOM 1646 C C . ILE A 1 208 ? 28.798 -6.590 -28.295 1.00 98.19 208 ILE A C 1
ATOM 1648 O O . ILE A 1 208 ? 28.973 -7.323 -29.268 1.00 98.19 208 ILE A O 1
ATOM 1652 N N . THR A 1 209 ? 29.288 -5.352 -28.247 1.00 97.94 209 THR A N 1
ATOM 1653 C CA . THR A 1 209 ? 30.009 -4.709 -29.357 1.00 97.94 209 THR A CA 1
ATOM 1654 C C . THR A 1 209 ? 31.506 -4.569 -29.094 1.00 97.94 209 THR A C 1
ATOM 1656 O O . THR A 1 209 ? 32.289 -4.552 -30.041 1.00 97.94 209 THR A O 1
ATOM 1659 N N . ASN A 1 210 ? 31.931 -4.500 -27.828 1.00 97.81 210 ASN A N 1
ATOM 1660 C CA . ASN A 1 210 ? 33.342 -4.454 -27.444 1.00 97.81 210 ASN A CA 1
ATOM 1661 C C . ASN A 1 210 ? 33.537 -5.012 -26.024 1.00 97.81 210 ASN A C 1
ATOM 1663 O O . ASN A 1 210 ? 32.694 -4.808 -25.153 1.00 97.81 210 ASN A O 1
ATOM 1667 N N . VAL A 1 211 ? 34.662 -5.683 -25.783 1.00 97.00 211 VAL A N 1
ATOM 1668 C CA . VAL A 1 211 ? 35.088 -6.140 -24.457 1.00 97.00 211 VAL A CA 1
ATOM 1669 C C . VAL A 1 211 ? 36.554 -5.763 -24.274 1.00 97.00 211 VAL A C 1
ATOM 1671 O O . VAL A 1 211 ? 37.406 -6.180 -25.056 1.00 97.00 211 VAL A O 1
ATOM 1674 N N . THR A 1 212 ? 36.848 -4.998 -23.227 1.00 96.88 212 THR A N 1
ATOM 1675 C CA . THR A 1 212 ? 38.215 -4.689 -22.793 1.00 96.88 212 THR A CA 1
ATOM 1676 C C . THR A 1 212 ? 38.531 -5.416 -21.483 1.00 96.88 212 THR A C 1
ATOM 1678 O O . THR A 1 212 ? 37.726 -6.200 -20.962 1.00 96.88 212 THR A O 1
ATOM 1681 N N . ASP A 1 213 ? 39.717 -5.166 -20.927 1.00 95.12 213 ASP A N 1
ATOM 1682 C CA . ASP A 1 213 ? 40.081 -5.686 -19.607 1.00 95.12 213 ASP A CA 1
ATOM 1683 C C . ASP A 1 213 ? 39.186 -5.118 -18.498 1.00 95.12 213 ASP A C 1
ATOM 1685 O O . ASP A 1 213 ? 38.907 -5.812 -17.522 1.00 95.12 213 ASP A O 1
ATOM 1689 N N . THR A 1 214 ? 38.695 -3.885 -18.666 1.00 96.56 214 THR A N 1
ATOM 1690 C CA . THR A 1 214 ? 37.943 -3.154 -17.638 1.00 96.56 214 THR A CA 1
ATOM 1691 C C . THR A 1 214 ? 36.459 -3.002 -17.940 1.00 96.56 214 THR A C 1
ATOM 1693 O O . THR A 1 214 ? 35.671 -2.957 -17.003 1.00 96.56 214 THR A O 1
ATOM 1696 N N . ASN A 1 215 ? 36.053 -2.942 -19.211 1.00 97.62 215 ASN A N 1
ATOM 1697 C CA . ASN A 1 215 ? 34.696 -2.558 -19.598 1.00 97.62 215 ASN A CA 1
ATOM 1698 C C . ASN A 1 215 ? 34.082 -3.522 -20.615 1.00 97.62 215 ASN A C 1
ATOM 1700 O O . ASN A 1 215 ? 34.771 -4.131 -21.436 1.00 97.62 215 ASN A O 1
ATOM 1704 N N . VAL A 1 216 ? 32.755 -3.589 -20.597 1.00 97.94 216 VAL A N 1
ATOM 1705 C CA . VAL A 1 216 ? 31.931 -4.215 -21.631 1.00 97.94 216 VAL A CA 1
ATOM 1706 C C . VAL A 1 216 ? 31.080 -3.122 -22.264 1.00 97.94 216 VAL A C 1
ATOM 1708 O O . VAL A 1 216 ? 30.372 -2.393 -21.568 1.00 97.94 216 VAL A O 1
ATOM 1711 N N . THR A 1 217 ? 31.149 -3.016 -23.587 1.00 98.06 217 THR A N 1
ATOM 1712 C CA . THR A 1 217 ? 30.249 -2.173 -24.373 1.00 98.06 217 THR A CA 1
ATOM 1713 C C . THR A 1 217 ? 29.233 -3.063 -25.070 1.00 98.06 217 THR A C 1
ATOM 1715 O O . THR A 1 217 ? 29.601 -4.037 -25.733 1.00 98.06 217 THR A O 1
ATOM 1718 N N . TYR A 1 218 ? 27.956 -2.722 -24.946 1.00 97.25 218 TYR A N 1
ATOM 1719 C CA . TYR A 1 218 ? 26.867 -3.409 -25.629 1.00 97.25 218 TYR A CA 1
ATOM 1720 C C . TYR A 1 218 ? 25.884 -2.408 -26.231 1.00 97.25 218 TYR A C 1
ATOM 1722 O O . TYR A 1 218 ? 25.786 -1.262 -25.789 1.00 97.25 218 TYR A O 1
ATOM 1730 N N . ARG A 1 219 ? 25.172 -2.847 -27.268 1.00 96.94 219 ARG A N 1
ATOM 1731 C CA . ARG A 1 219 ? 24.122 -2.082 -27.935 1.00 96.94 219 ARG A CA 1
ATOM 1732 C C . ARG A 1 219 ? 22.773 -2.761 -27.730 1.00 96.94 219 ARG A C 1
ATOM 1734 O O . ARG A 1 219 ? 22.630 -3.947 -28.014 1.00 96.94 219 ARG A O 1
ATOM 1741 N N . LEU A 1 220 ? 21.803 -2.003 -27.247 1.00 96.44 220 LEU A N 1
ATOM 1742 C CA . LEU A 1 220 ? 20.404 -2.375 -27.115 1.00 96.44 220 LEU A CA 1
ATOM 1743 C C . LEU A 1 220 ? 19.766 -2.466 -28.505 1.00 96.44 220 LEU A C 1
ATOM 1745 O O . LEU A 1 220 ? 20.071 -1.682 -29.405 1.00 96.44 220 LEU A O 1
ATOM 1749 N N . LEU A 1 221 ? 18.871 -3.431 -28.676 1.00 95.50 221 LEU A N 1
ATOM 1750 C CA . LEU A 1 221 ? 18.182 -3.733 -29.926 1.00 95.50 221 LEU A CA 1
ATOM 1751 C C . LEU A 1 221 ? 16.675 -3.493 -29.743 1.00 95.50 221 LEU A C 1
ATOM 1753 O O . LEU A 1 221 ? 15.904 -4.453 -29.689 1.00 95.50 221 LEU A O 1
ATOM 1757 N N . PRO A 1 222 ? 16.238 -2.228 -29.590 1.00 95.50 222 PRO A N 1
ATOM 1758 C CA . PRO A 1 222 ? 14.832 -1.917 -29.383 1.00 95.50 222 PRO A CA 1
ATOM 1759 C C . PRO A 1 222 ? 14.009 -2.245 -30.632 1.00 95.50 222 PRO A C 1
ATOM 1761 O O . PRO A 1 222 ? 14.386 -1.904 -31.756 1.00 95.50 222 PRO A O 1
ATOM 1764 N N . VAL A 1 223 ? 12.844 -2.856 -30.428 1.00 94.62 223 VAL A N 1
ATOM 1765 C CA . VAL A 1 223 ? 11.845 -3.067 -31.480 1.00 94.62 223 VAL A CA 1
ATOM 1766 C C . VAL A 1 223 ? 10.751 -2.015 -31.314 1.00 94.62 223 VAL A C 1
ATOM 1768 O O . VAL A 1 223 ? 10.117 -1.913 -30.265 1.00 94.62 223 VAL A O 1
ATOM 1771 N N . ASN A 1 224 ? 10.559 -1.186 -32.341 1.00 96.00 224 ASN A N 1
ATOM 1772 C CA . ASN A 1 224 ? 9.584 -0.099 -32.298 1.00 96.00 224 ASN A CA 1
ATOM 1773 C C . ASN A 1 224 ? 8.155 -0.637 -32.142 1.00 96.00 224 ASN A C 1
ATOM 1775 O O . ASN A 1 224 ? 7.739 -1.512 -32.899 1.00 96.00 224 ASN A O 1
ATOM 1779 N N . GLY A 1 225 ? 7.398 -0.067 -31.208 1.00 95.44 225 GLY A N 1
ATOM 1780 C CA . GLY A 1 225 ? 6.028 -0.470 -30.905 1.00 95.44 225 GLY A CA 1
ATOM 1781 C C . GLY A 1 225 ? 5.911 -1.649 -29.938 1.00 95.44 225 GLY A C 1
ATOM 1782 O O . GLY A 1 225 ? 4.790 -2.023 -29.609 1.00 95.44 225 GLY A O 1
ATOM 1783 N N . THR A 1 226 ? 7.020 -2.223 -29.455 1.00 95.38 226 THR A N 1
ATOM 1784 C CA . THR A 1 226 ? 6.970 -3.229 -28.385 1.00 95.38 226 THR A CA 1
ATOM 1785 C C . THR A 1 226 ? 6.366 -2.619 -27.127 1.00 95.38 226 THR A C 1
ATOM 1787 O O . THR A 1 226 ? 6.819 -1.571 -26.664 1.00 95.38 226 THR A O 1
ATOM 1790 N N . THR A 1 227 ? 5.363 -3.293 -26.567 1.00 95.06 227 THR A N 1
ATOM 1791 C CA . THR A 1 227 ? 4.680 -2.889 -25.336 1.00 95.06 227 THR A CA 1
ATOM 1792 C C . THR A 1 227 ? 4.879 -3.920 -24.240 1.00 95.06 227 THR A C 1
ATOM 1794 O O . THR A 1 227 ? 4.755 -5.116 -24.501 1.00 95.06 227 THR A O 1
ATOM 1797 N N . PHE A 1 228 ? 5.101 -3.471 -23.011 1.00 92.50 228 PHE A N 1
ATOM 1798 C CA . PHE A 1 228 ? 5.178 -4.340 -21.839 1.00 92.50 228 PHE A CA 1
ATOM 1799 C C . PHE A 1 228 ? 4.645 -3.627 -20.589 1.00 92.50 228 PHE A C 1
ATOM 1801 O O . PHE A 1 228 ? 4.702 -2.396 -20.517 1.00 92.50 228 PHE A O 1
ATOM 1808 N N . PRO A 1 229 ? 4.115 -4.364 -19.597 1.00 90.81 229 PRO A N 1
ATOM 1809 C CA . PRO A 1 229 ? 3.789 -3.776 -18.307 1.00 90.81 229 PRO A CA 1
ATOM 1810 C C . PRO A 1 229 ? 5.088 -3.482 -17.554 1.00 90.81 229 PRO A C 1
ATOM 1812 O O . PRO A 1 229 ? 5.920 -4.371 -17.384 1.00 90.81 229 PRO A O 1
ATOM 1815 N N . MET A 1 230 ? 5.268 -2.248 -17.088 1.00 85.56 230 MET A N 1
ATOM 1816 C CA . MET A 1 230 ? 6.379 -1.910 -16.205 1.00 85.56 230 MET A CA 1
ATOM 1817 C C . MET A 1 230 ? 6.216 -2.678 -14.893 1.00 85.56 230 MET A C 1
ATOM 1819 O O . MET A 1 230 ? 5.184 -2.507 -14.227 1.00 85.56 230 MET A O 1
ATOM 1823 N N . PRO A 1 231 ? 7.204 -3.484 -14.473 1.00 77.69 231 PRO A N 1
ATOM 1824 C CA . PRO A 1 231 ? 7.132 -4.143 -13.178 1.00 77.69 231 PRO A CA 1
ATOM 1825 C C . PRO A 1 231 ? 6.985 -3.127 -12.041 1.00 77.69 231 PRO A C 1
ATOM 1827 O O . PRO A 1 231 ? 7.402 -1.975 -12.154 1.00 77.69 231 PRO A O 1
ATOM 1830 N N . LEU A 1 232 ? 6.339 -3.547 -10.951 1.00 73.81 232 LEU A N 1
ATOM 1831 C CA . LEU A 1 232 ? 5.942 -2.729 -9.791 1.00 73.81 232 LEU A CA 1
ATOM 1832 C C . LEU A 1 232 ? 4.790 -1.739 -10.048 1.00 73.81 232 LEU A C 1
ATOM 1834 O O . LEU A 1 232 ? 3.847 -1.694 -9.262 1.00 73.81 232 LEU A O 1
ATOM 1838 N N . PHE A 1 233 ? 4.809 -0.975 -11.142 1.00 79.62 233 PHE A N 1
ATOM 1839 C CA . PHE A 1 233 ? 3.775 0.040 -11.408 1.00 79.62 233 PHE A CA 1
ATOM 1840 C C . PHE A 1 233 ? 2.580 -0.501 -12.202 1.00 79.62 233 PHE A C 1
ATOM 1842 O O . PHE A 1 233 ? 1.462 0.010 -12.090 1.00 79.62 233 PHE A O 1
ATOM 1849 N N . ASN A 1 234 ? 2.812 -1.553 -12.990 1.00 85.06 234 ASN A N 1
ATOM 1850 C CA . ASN A 1 234 ? 1.848 -2.154 -13.910 1.00 85.06 234 ASN A CA 1
ATOM 1851 C C . ASN A 1 234 ? 1.296 -1.165 -14.962 1.00 85.06 234 ASN A C 1
ATOM 1853 O O . ASN A 1 234 ? 0.237 -1.378 -15.546 1.00 85.06 234 ASN A O 1
ATOM 1857 N N . TRP A 1 235 ? 2.017 -0.070 -15.217 1.00 89.81 235 TRP A N 1
ATOM 1858 C CA . TRP A 1 235 ? 1.739 0.841 -16.328 1.00 89.81 235 TRP A CA 1
ATOM 1859 C C . TRP A 1 235 ? 2.187 0.227 -17.645 1.00 89.81 235 TRP A C 1
ATOM 1861 O O . TRP A 1 235 ? 3.164 -0.516 -17.683 1.00 89.81 235 TRP A O 1
ATOM 1871 N N . THR A 1 236 ? 1.509 0.566 -18.739 1.00 92.56 236 THR A N 1
ATOM 1872 C CA . THR A 1 236 ? 1.950 0.112 -20.060 1.00 92.56 236 THR A CA 1
ATOM 1873 C C . THR A 1 236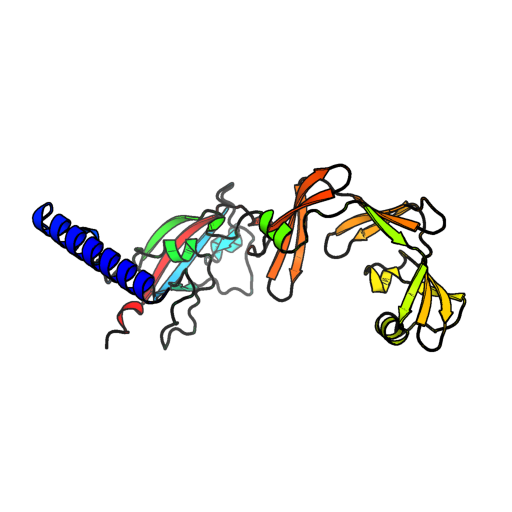 ? 3.095 0.992 -20.535 1.00 92.56 236 THR A C 1
ATOM 1875 O O . THR A 1 236 ? 2.936 2.204 -20.643 1.00 92.56 236 THR A O 1
ATOM 1878 N N . VAL A 1 237 ? 4.235 0.391 -20.856 1.00 94.44 237 VAL A N 1
ATOM 1879 C CA . VAL A 1 237 ? 5.375 1.075 -21.468 1.00 94.44 237 VAL A CA 1
ATOM 1880 C C . VAL A 1 237 ? 5.486 0.648 -22.920 1.00 94.44 237 VAL A C 1
ATOM 1882 O O . VAL A 1 237 ? 5.387 -0.537 -23.229 1.00 94.44 237 VAL A O 1
ATOM 1885 N N . THR A 1 238 ? 5.697 1.613 -23.811 1.00 96.31 238 THR A N 1
ATOM 1886 C CA . THR A 1 238 ? 5.909 1.393 -25.245 1.00 96.31 238 THR A CA 1
ATOM 1887 C C . THR A 1 238 ? 7.308 1.843 -25.642 1.00 96.31 238 THR A C 1
ATOM 1889 O O . THR A 1 238 ? 7.713 2.964 -25.338 1.00 96.31 238 THR A O 1
ATOM 1892 N N . ILE A 1 239 ? 8.038 0.997 -26.366 1.00 95.81 239 ILE A N 1
ATOM 1893 C CA . ILE A 1 239 ? 9.322 1.355 -26.971 1.00 95.81 239 ILE A CA 1
ATOM 1894 C C . ILE A 1 239 ? 9.064 2.140 -28.261 1.00 95.81 239 ILE A C 1
ATOM 1896 O O . ILE A 1 239 ? 8.504 1.607 -29.219 1.00 95.81 239 ILE A O 1
ATOM 1900 N N . LEU A 1 240 ? 9.516 3.392 -28.313 1.00 95.94 240 LEU A N 1
ATOM 1901 C CA . LEU A 1 240 ? 9.443 4.252 -29.493 1.00 95.94 240 LEU A CA 1
ATOM 1902 C C . LEU A 1 240 ? 10.851 4.507 -30.041 1.00 95.94 240 LEU A C 1
ATOM 1904 O O . LEU A 1 240 ? 11.645 5.236 -29.445 1.00 95.94 240 LEU A O 1
ATOM 1908 N N . VAL A 1 241 ? 11.169 3.928 -31.197 1.00 92.81 241 VAL A N 1
ATOM 1909 C CA . VAL A 1 241 ? 12.462 4.119 -31.870 1.00 92.81 241 VAL A CA 1
ATOM 1910 C C . VAL A 1 241 ? 12.316 5.247 -32.884 1.00 92.81 241 VAL A C 1
ATOM 1912 O O . VAL A 1 241 ? 11.720 5.065 -33.944 1.00 92.81 241 VAL A O 1
ATOM 1915 N N . LYS A 1 242 ? 12.834 6.432 -32.547 1.00 80.00 242 LYS A N 1
ATOM 1916 C CA . LYS A 1 242 ? 12.812 7.604 -33.440 1.00 80.00 242 LYS A CA 1
ATOM 1917 C C . LYS A 1 242 ? 14.139 7.803 -34.181 1.00 80.00 242 LYS A C 1
ATOM 1919 O O . LYS A 1 242 ? 14.129 8.300 -35.304 1.00 80.00 242 LYS A O 1
ATOM 1924 N N . ASN A 1 243 ? 15.260 7.396 -33.576 1.00 80.12 243 ASN A N 1
ATOM 1925 C CA . ASN A 1 243 ? 16.614 7.669 -34.063 1.00 80.12 243 ASN A CA 1
ATOM 1926 C C . ASN A 1 243 ? 17.469 6.387 -34.060 1.00 80.12 243 ASN A C 1
ATOM 1928 O O . ASN A 1 243 ? 17.135 5.413 -33.393 1.00 80.12 243 ASN A O 1
ATOM 1932 N N . GLU A 1 244 ? 18.610 6.401 -34.759 1.00 81.06 244 GLU A N 1
ATOM 1933 C CA . GLU A 1 244 ? 19.507 5.232 -34.848 1.00 81.06 244 GLU A CA 1
ATOM 1934 C C . GLU A 1 244 ? 20.284 4.923 -33.557 1.00 81.06 244 GLU A C 1
ATOM 1936 O O . GLU A 1 244 ? 20.750 3.800 -33.402 1.00 81.06 244 GLU A O 1
ATOM 1941 N N . THR A 1 245 ? 20.430 5.901 -32.654 1.00 89.56 245 THR A N 1
ATOM 1942 C CA . THR A 1 245 ? 21.243 5.798 -31.422 1.00 89.56 245 THR A CA 1
ATOM 1943 C C . THR A 1 245 ? 20.439 5.953 -30.131 1.00 89.56 245 THR A C 1
ATOM 1945 O O . THR A 1 245 ? 20.981 5.807 -29.039 1.00 89.56 245 THR A O 1
ATOM 1948 N N . HIS A 1 246 ? 19.156 6.305 -30.233 1.00 92.88 246 HIS A N 1
ATOM 1949 C CA . HIS A 1 246 ? 18.297 6.560 -29.079 1.00 92.88 246 HIS A CA 1
ATOM 1950 C C . HIS A 1 246 ? 16.891 6.027 -29.327 1.00 92.88 246 HIS A C 1
ATOM 1952 O O . HIS A 1 246 ? 16.344 6.155 -30.426 1.00 92.88 246 HIS A O 1
ATOM 1958 N N . PHE A 1 247 ? 16.278 5.517 -28.267 1.00 94.75 247 PHE A N 1
ATOM 1959 C CA . PHE A 1 247 ? 14.864 5.171 -28.232 1.00 94.75 247 PHE A CA 1
ATOM 1960 C C . PHE A 1 247 ? 14.222 5.739 -26.967 1.00 94.75 247 PHE A C 1
ATOM 1962 O O . PHE A 1 247 ? 14.907 6.147 -26.030 1.00 94.75 247 PHE A O 1
ATOM 1969 N N . THR A 1 248 ? 12.898 5.792 -26.952 1.00 94.75 248 THR A N 1
ATOM 1970 C CA . THR A 1 248 ? 12.118 6.291 -25.822 1.00 94.75 248 THR A CA 1
ATOM 1971 C C . THR A 1 248 ? 11.315 5.151 -25.222 1.00 94.75 248 THR A C 1
ATOM 1973 O O . THR A 1 248 ? 10.673 4.395 -25.948 1.00 94.75 248 THR A O 1
ATOM 1976 N N . LEU A 1 249 ? 11.333 5.045 -23.900 1.00 93.44 249 LEU A N 1
ATOM 1977 C CA . LEU A 1 249 ? 10.343 4.299 -23.138 1.00 93.44 249 LEU A CA 1
ATOM 1978 C C . LEU A 1 249 ? 9.207 5.266 -22.805 1.00 93.44 249 LEU A C 1
ATOM 1980 O O . LEU A 1 249 ? 9.391 6.174 -21.998 1.00 93.44 249 LEU A O 1
ATOM 1984 N N . HIS A 1 250 ? 8.073 5.105 -23.481 1.00 95.19 250 HIS A N 1
ATOM 1985 C CA . HIS A 1 250 ? 6.891 5.943 -23.311 1.00 95.19 250 HIS A CA 1
ATOM 1986 C C . HIS A 1 250 ? 5.893 5.264 -22.375 1.00 95.19 250 HIS A C 1
ATOM 1988 O O . HIS A 1 250 ? 5.404 4.175 -22.680 1.00 95.19 250 HIS A O 1
ATOM 1994 N N . THR A 1 251 ? 5.577 5.906 -21.257 1.00 94.75 251 THR A N 1
ATOM 1995 C CA . THR A 1 251 ? 4.634 5.400 -20.254 1.00 94.75 251 THR A CA 1
ATOM 1996 C C . THR A 1 251 ? 3.214 5.859 -20.568 1.00 94.75 251 THR A C 1
ATOM 1998 O O . THR A 1 251 ? 2.923 7.050 -20.562 1.00 94.75 251 THR A O 1
ATOM 2001 N N . SER A 1 252 ? 2.304 4.910 -20.773 1.00 94.12 252 SER A N 1
ATOM 2002 C CA . SER A 1 252 ? 0.878 5.154 -20.980 1.00 94.12 252 SER A CA 1
ATOM 2003 C C . SER A 1 252 ? 0.082 4.766 -19.735 1.00 94.12 252 SER A C 1
ATOM 2005 O O . SER A 1 252 ? 0.086 3.609 -19.305 1.00 94.12 252 SER A O 1
ATOM 2007 N N . THR A 1 253 ? -0.629 5.742 -19.176 1.00 93.94 253 THR A N 1
ATOM 2008 C CA . THR A 1 253 ? -1.545 5.595 -18.038 1.00 93.94 253 THR A CA 1
ATOM 2009 C C . THR A 1 253 ? -2.591 6.713 -18.072 1.00 93.94 253 THR A C 1
ATOM 2011 O O . THR A 1 253 ? -2.555 7.568 -18.958 1.00 93.94 253 THR A O 1
ATOM 2014 N N . GLU A 1 254 ? -3.527 6.711 -17.129 1.00 94.75 254 GLU A N 1
ATOM 2015 C CA . GLU A 1 254 ? -4.611 7.691 -17.043 1.00 94.75 254 GLU A CA 1
ATOM 2016 C C . GLU A 1 254 ? -4.733 8.294 -15.640 1.00 94.75 254 GLU A C 1
ATOM 2018 O O . GLU A 1 254 ? -4.368 7.678 -14.633 1.00 94.75 254 GLU A O 1
ATOM 2023 N N . VAL A 1 255 ? -5.274 9.512 -15.561 1.00 96.81 255 VAL A N 1
ATOM 2024 C CA . VAL A 1 255 ? -5.608 10.136 -14.275 1.00 96.81 255 VAL A CA 1
ATOM 2025 C C . VAL A 1 255 ? -6.627 9.267 -13.545 1.00 96.81 255 VAL A C 1
ATOM 2027 O O . VAL A 1 255 ? -7.643 8.867 -14.105 1.00 96.81 255 VAL A O 1
ATOM 2030 N N . GLY A 1 256 ? -6.365 8.995 -12.271 1.00 96.12 256 GLY A N 1
ATOM 2031 C CA . GLY A 1 256 ? -7.168 8.094 -11.454 1.00 96.12 256 GLY A CA 1
ATOM 2032 C C . GLY A 1 256 ? -6.657 6.657 -11.433 1.00 96.12 256 GLY A C 1
ATOM 2033 O O . GLY A 1 256 ? -7.082 5.912 -10.549 1.00 96.12 256 GLY A O 1
ATOM 2034 N N . TYR A 1 257 ? -5.714 6.281 -12.308 1.00 95.44 257 TYR A N 1
ATOM 2035 C CA . TYR A 1 257 ? -5.066 4.976 -12.231 1.00 95.44 257 TYR A CA 1
ATOM 2036 C C . TYR A 1 257 ? -4.387 4.796 -10.873 1.00 95.44 257 TYR A C 1
ATOM 2038 O O . TYR A 1 257 ? -3.732 5.708 -10.354 1.00 95.44 257 TYR A O 1
ATOM 2046 N N . THR A 1 258 ? -4.520 3.594 -10.315 1.00 95.62 258 THR A N 1
ATOM 2047 C CA . THR A 1 258 ? -3.908 3.238 -9.041 1.00 95.62 258 THR A CA 1
ATOM 2048 C C . THR A 1 258 ? -3.207 1.890 -9.093 1.00 95.62 258 THR A C 1
ATOM 2050 O O . THR A 1 258 ? -3.621 0.984 -9.811 1.00 95.62 258 THR A O 1
ATOM 2053 N N . THR A 1 259 ? -2.139 1.756 -8.312 1.00 94.12 259 THR A N 1
ATOM 2054 C CA . THR A 1 259 ? -1.388 0.507 -8.154 1.00 94.12 259 THR A CA 1
ATOM 2055 C C . THR A 1 259 ? -0.845 0.389 -6.734 1.00 94.12 259 THR A C 1
ATOM 2057 O O . THR A 1 259 ? -0.835 1.363 -5.979 1.00 94.12 259 THR A O 1
ATOM 2060 N N . SER A 1 260 ? -0.438 -0.816 -6.345 1.00 94.19 260 SER A N 1
ATOM 2061 C CA . SER A 1 260 ? 0.125 -1.106 -5.026 1.00 94.19 260 SER A CA 1
ATOM 2062 C C . SER A 1 260 ? 1.373 -1.960 -5.168 1.00 94.19 260 SER A C 1
ATOM 2064 O O . SER A 1 260 ? 1.353 -2.975 -5.860 1.00 94.19 260 SER A O 1
ATOM 2066 N N . ILE A 1 261 ? 2.434 -1.571 -4.472 1.00 90.56 261 ILE A N 1
ATOM 2067 C CA . ILE A 1 261 ? 3.687 -2.316 -4.403 1.00 90.56 261 ILE A CA 1
ATOM 2068 C C . ILE A 1 261 ? 3.781 -2.936 -3.012 1.00 90.56 261 ILE A C 1
ATOM 2070 O O . ILE A 1 261 ? 3.670 -2.227 -2.013 1.00 90.56 261 ILE A O 1
ATOM 2074 N N . ASN A 1 262 ? 3.976 -4.253 -2.948 1.00 90.25 262 ASN A N 1
ATOM 2075 C CA . ASN A 1 262 ? 4.249 -4.953 -1.697 1.00 90.25 262 ASN A CA 1
ATOM 2076 C C . ASN A 1 262 ? 5.734 -4.788 -1.343 1.00 90.25 262 ASN A C 1
ATOM 2078 O O . ASN A 1 262 ? 6.611 -5.165 -2.121 1.00 90.25 262 ASN A O 1
ATOM 2082 N N . LEU A 1 263 ? 5.997 -4.197 -0.186 1.00 87.38 263 LEU A N 1
ATOM 2083 C CA . LEU A 1 263 ? 7.317 -3.987 0.387 1.00 87.38 263 LEU A CA 1
ATOM 2084 C C . LEU A 1 263 ? 7.468 -4.873 1.629 1.00 87.38 263 LEU A C 1
ATOM 2086 O O . LEU A 1 263 ? 6.492 -5.269 2.256 1.00 87.38 263 LEU A O 1
ATOM 2090 N N . MET A 1 264 ? 8.709 -5.136 2.045 1.00 86.06 264 MET A N 1
ATOM 2091 C CA . MET A 1 264 ? 9.007 -5.991 3.207 1.00 86.06 264 MET A CA 1
ATOM 2092 C C . MET A 1 264 ? 8.248 -5.593 4.489 1.00 86.06 264 MET A C 1
ATOM 2094 O O . MET A 1 264 ? 7.944 -6.459 5.304 1.00 86.06 264 MET A O 1
ATOM 2098 N N . TYR A 1 265 ? 7.942 -4.303 4.655 1.00 82.56 265 TYR A N 1
ATOM 2099 C CA . TYR A 1 265 ? 7.319 -3.743 5.858 1.00 82.56 265 TYR A CA 1
ATOM 2100 C C . TYR A 1 265 ? 5.917 -3.157 5.621 1.00 82.56 265 TYR A C 1
ATOM 2102 O O . TYR A 1 265 ? 5.414 -2.445 6.482 1.00 82.56 265 TYR A O 1
ATOM 2110 N N . GLY A 1 266 ? 5.284 -3.410 4.470 1.00 90.06 266 GLY A N 1
ATOM 2111 C CA . GLY A 1 266 ? 3.950 -2.874 4.181 1.00 90.06 266 GLY A CA 1
ATOM 2112 C C . GLY A 1 266 ? 3.688 -2.653 2.697 1.00 90.06 266 GLY A C 1
ATOM 2113 O O . GLY A 1 266 ? 4.345 -3.240 1.842 1.00 90.06 266 GLY A O 1
ATOM 2114 N N . TYR A 1 267 ? 2.730 -1.786 2.380 1.00 92.62 267 TYR A N 1
ATOM 2115 C CA . TYR A 1 267 ? 2.373 -1.461 1.001 1.00 92.62 267 TYR A CA 1
ATOM 2116 C C . TYR A 1 267 ? 2.714 -0.012 0.667 1.00 92.62 267 TYR A C 1
ATOM 2118 O O . TYR A 1 267 ? 2.514 0.890 1.472 1.00 92.62 267 TYR A O 1
ATOM 2126 N N . LEU A 1 268 ? 3.185 0.213 -0.558 1.00 94.81 268 LEU A N 1
ATOM 2127 C CA . LEU A 1 268 ? 3.209 1.533 -1.177 1.00 94.81 268 LEU A CA 1
ATOM 2128 C C . LEU A 1 268 ? 2.073 1.600 -2.195 1.00 94.81 268 LEU A C 1
ATOM 2130 O O . LEU A 1 268 ? 2.144 0.994 -3.266 1.00 94.81 268 LEU A O 1
ATOM 2134 N N . HIS A 1 269 ? 1.024 2.339 -1.863 1.00 96.44 269 HIS A N 1
ATOM 2135 C CA . HIS A 1 269 ? -0.058 2.645 -2.786 1.00 96.44 269 HIS A CA 1
ATOM 2136 C C . HIS A 1 269 ? 0.293 3.896 -3.583 1.00 96.44 269 HIS A C 1
ATOM 2138 O O . HIS A 1 269 ? 0.761 4.884 -3.021 1.00 96.44 269 HIS A O 1
ATOM 2144 N N . ILE A 1 270 ? 0.038 3.873 -4.890 1.00 96.12 270 ILE A N 1
ATOM 2145 C CA . ILE A 1 270 ? 0.349 4.967 -5.815 1.00 96.12 270 ILE A CA 1
ATOM 2146 C C . ILE A 1 270 ? -0.903 5.307 -6.619 1.00 96.12 270 ILE A C 1
ATOM 2148 O O . ILE A 1 270 ? -1.598 4.410 -7.102 1.00 96.12 270 ILE A O 1
ATOM 2152 N N . LYS A 1 271 ? -1.162 6.602 -6.800 1.00 97.19 271 LYS A N 1
ATOM 2153 C CA . LYS A 1 271 ? -2.237 7.140 -7.635 1.00 97.19 271 LYS A CA 1
ATOM 2154 C C . LYS A 1 271 ? -1.703 8.193 -8.595 1.00 97.19 271 LYS A C 1
ATOM 2156 O O . LYS A 1 271 ? -1.010 9.117 -8.173 1.00 97.19 271 LYS A O 1
ATOM 2161 N N . VAL A 1 272 ? -2.092 8.103 -9.864 1.00 97.44 272 VAL A N 1
ATOM 2162 C CA . VAL A 1 272 ? -1.918 9.198 -10.828 1.00 97.44 272 VAL A CA 1
ATOM 2163 C C . VAL A 1 272 ? -3.007 10.231 -10.547 1.00 97.44 272 VAL A C 1
ATOM 2165 O O . VAL A 1 272 ? -4.192 9.953 -10.734 1.00 97.44 272 VAL A O 1
ATOM 2168 N N . VAL A 1 273 ? -2.631 11.403 -10.034 1.00 97.88 273 VAL A N 1
ATOM 2169 C CA . VAL A 1 273 ? -3.596 12.449 -9.642 1.00 97.88 273 VAL A CA 1
ATOM 2170 C C . VAL A 1 273 ? -3.776 13.524 -10.702 1.00 97.88 273 VAL A C 1
ATOM 2172 O O . VAL A 1 273 ? -4.821 14.164 -10.733 1.00 97.88 273 VAL A O 1
ATOM 2175 N N . ASP A 1 274 ? -2.776 13.711 -11.557 1.00 97.94 274 ASP A N 1
ATOM 2176 C CA . ASP A 1 274 ? -2.812 14.638 -12.682 1.00 97.94 274 ASP A CA 1
ATOM 2177 C C . ASP A 1 274 ? -1.767 14.210 -13.722 1.00 97.94 274 ASP A C 1
ATOM 2179 O O . ASP A 1 274 ? -0.844 13.452 -13.407 1.00 97.94 274 ASP A O 1
ATOM 2183 N N . MET A 1 275 ? -1.892 14.685 -14.957 1.00 95.94 275 MET A N 1
ATOM 2184 C CA . MET A 1 275 ? -0.887 14.473 -15.997 1.00 95.94 275 MET A CA 1
ATOM 2185 C C . MET A 1 275 ? -0.897 15.604 -17.021 1.00 95.94 275 MET A C 1
ATOM 2187 O O . MET A 1 275 ? -1.948 16.104 -17.415 1.00 95.94 275 MET A O 1
ATOM 2191 N N . ASN A 1 276 ? 0.290 15.973 -17.493 1.00 95.44 276 ASN A N 1
ATOM 2192 C CA . ASN A 1 276 ? 0.461 16.806 -18.681 1.00 95.44 276 ASN A CA 1
ATOM 2193 C C . ASN A 1 276 ? 1.149 15.997 -19.793 1.00 95.44 276 ASN A C 1
ATOM 2195 O O . ASN A 1 276 ? 1.365 14.799 -19.649 1.00 95.44 276 ASN A O 1
ATOM 2199 N N . GLU A 1 277 ? 1.511 16.642 -20.902 1.00 93.50 277 GLU A N 1
ATOM 2200 C CA . GLU A 1 277 ? 2.126 15.969 -22.059 1.00 93.50 277 GLU A CA 1
ATOM 2201 C C . GLU A 1 277 ? 3.481 15.299 -21.764 1.00 93.50 277 GLU A C 1
ATOM 2203 O O . GLU A 1 277 ? 3.920 14.443 -22.525 1.00 93.50 277 GLU A O 1
ATOM 2208 N N . THR A 1 278 ? 4.163 15.689 -20.685 1.00 95.69 278 THR A N 1
ATOM 2209 C CA . THR A 1 278 ? 5.546 15.275 -20.391 1.00 95.69 278 THR A CA 1
ATOM 2210 C C . THR A 1 278 ? 5.712 14.566 -19.051 1.00 95.69 278 THR A C 1
ATOM 2212 O O . THR A 1 278 ? 6.656 13.795 -18.893 1.00 95.69 278 THR A O 1
ATOM 2215 N N . HIS A 1 279 ? 4.828 14.818 -18.083 1.00 96.94 279 HIS A N 1
ATOM 2216 C CA . HIS A 1 279 ? 4.961 14.322 -16.717 1.00 96.94 279 HIS A CA 1
ATOM 2217 C C . HIS A 1 279 ? 3.619 13.908 -16.114 1.00 96.94 279 HIS A C 1
ATOM 2219 O O . HIS A 1 279 ? 2.590 14.555 -16.325 1.00 96.94 279 HIS A O 1
ATOM 2225 N N . LEU A 1 280 ? 3.674 12.873 -15.280 1.00 96.06 280 LEU A N 1
ATOM 2226 C CA . LEU A 1 280 ? 2.617 12.477 -14.361 1.00 96.06 280 LEU A CA 1
ATOM 2227 C C . LEU A 1 280 ? 2.844 13.148 -13.005 1.00 96.06 280 LEU A C 1
ATOM 2229 O O . LEU A 1 280 ? 3.974 13.215 -12.514 1.00 96.06 280 LEU A O 1
ATOM 2233 N N . LYS A 1 281 ? 1.759 13.575 -12.365 1.00 97.81 281 LYS A N 1
ATOM 2234 C CA . LYS A 1 281 ? 1.747 13.925 -10.947 1.00 97.81 281 LYS A CA 1
ATOM 2235 C C . LYS A 1 281 ? 1.220 12.736 -10.162 1.00 97.81 281 LYS A C 1
ATOM 2237 O O . LYS A 1 281 ? 0.113 12.255 -10.424 1.00 97.81 281 LYS A O 1
ATOM 2242 N N . LEU A 1 282 ? 2.000 12.276 -9.191 1.00 96.88 282 LEU A N 1
ATOM 2243 C CA . LEU A 1 282 ? 1.638 11.130 -8.365 1.00 96.88 282 LEU A CA 1
ATOM 2244 C C . LEU A 1 282 ? 1.281 11.570 -6.945 1.00 96.88 282 LEU A C 1
ATOM 2246 O O . LEU A 1 282 ? 1.784 12.570 -6.435 1.00 96.88 282 LEU A O 1
ATOM 2250 N N . ALA A 1 283 ? 0.420 10.791 -6.307 1.00 98.12 283 ALA A N 1
ATOM 2251 C CA . ALA A 1 283 ? 0.227 10.794 -4.867 1.00 98.12 283 ALA A CA 1
ATOM 2252 C C . ALA A 1 283 ? 0.439 9.381 -4.337 1.00 98.12 283 ALA A C 1
ATOM 2254 O O . ALA A 1 283 ? 0.135 8.409 -5.034 1.00 98.12 283 ALA A O 1
ATOM 2255 N N . ILE A 1 284 ? 0.926 9.271 -3.105 1.00 97.38 284 ILE A N 1
ATOM 2256 C CA . ILE A 1 284 ? 1.171 7.977 -2.470 1.00 97.38 284 ILE A CA 1
ATOM 2257 C C . ILE A 1 284 ? 0.488 7.859 -1.112 1.00 97.38 284 ILE A C 1
ATOM 2259 O O . ILE A 1 284 ? 0.103 8.860 -0.510 1.00 97.38 284 ILE A O 1
ATOM 2263 N N . ASN A 1 285 ? 0.325 6.625 -0.653 1.00 97.69 285 ASN A N 1
ATOM 2264 C CA . ASN A 1 285 ? -0.073 6.285 0.706 1.00 97.69 285 ASN A CA 1
ATOM 2265 C C . ASN A 1 285 ? 0.714 5.041 1.145 1.00 97.69 285 ASN A C 1
ATOM 2267 O O . ASN A 1 285 ? 0.839 4.091 0.371 1.00 97.69 285 ASN A O 1
ATOM 2271 N N . THR A 1 286 ? 1.257 5.069 2.360 1.00 95.31 286 THR A N 1
ATOM 2272 C CA . THR A 1 286 ? 2.085 3.991 2.933 1.00 95.31 286 THR A CA 1
ATOM 2273 C C . THR A 1 286 ? 1.488 3.390 4.206 1.00 95.31 286 THR A C 1
ATOM 2275 O O . THR A 1 286 ? 2.108 2.537 4.831 1.00 95.31 286 THR A O 1
ATOM 2278 N N . GLU A 1 287 ? 0.315 3.867 4.622 1.00 94.62 287 GLU A N 1
ATOM 2279 C CA . GLU A 1 287 ? -0.321 3.514 5.896 1.00 94.62 287 GLU A CA 1
ATOM 2280 C C . GLU A 1 287 ? -1.385 2.430 5.718 1.00 94.62 287 GLU A C 1
ATOM 2282 O O . GLU A 1 287 ? -1.572 1.575 6.583 1.00 94.62 287 GLU A O 1
ATOM 2287 N N . ALA A 1 288 ? -2.104 2.456 4.594 1.00 96.75 288 ALA A N 1
ATOM 2288 C CA . ALA A 1 288 ? -3.185 1.523 4.355 1.00 96.75 288 ALA A CA 1
ATOM 2289 C C . ALA A 1 288 ? -2.656 0.100 4.088 1.00 96.75 288 ALA A C 1
ATOM 2291 O O . ALA A 1 288 ? -1.708 -0.084 3.327 1.00 96.75 288 ALA A O 1
ATOM 2292 N N . PRO A 1 289 ? -3.306 -0.945 4.632 1.00 94.94 289 PRO A N 1
ATOM 2293 C CA . PRO A 1 289 ? -2.984 -2.334 4.297 1.00 94.94 289 PRO A CA 1
ATOM 2294 C C . PRO A 1 289 ? -3.536 -2.745 2.923 1.00 94.94 289 PRO A C 1
ATOM 2296 O O . PRO A 1 289 ? -3.221 -3.809 2.396 1.00 94.94 289 PRO A O 1
ATOM 2299 N N . SER A 1 290 ? -4.433 -1.938 2.356 1.00 95.62 290 SER A N 1
ATOM 2300 C CA . SER A 1 290 ? -5.030 -2.145 1.044 1.00 95.62 290 SER A CA 1
ATOM 2301 C C . SER A 1 290 ? -5.572 -0.824 0.520 1.00 95.62 290 SER A C 1
ATOM 2303 O O . SER A 1 290 ? -6.140 -0.028 1.269 1.00 95.62 290 SER A O 1
ATOM 2305 N N . ILE A 1 291 ? -5.500 -0.638 -0.796 1.00 96.06 291 ILE A N 1
ATOM 2306 C CA . ILE A 1 291 ? -5.897 0.609 -1.447 1.00 96.06 291 ILE A CA 1
ATOM 2307 C C . ILE A 1 291 ? -7.347 1.025 -1.173 1.00 96.06 291 ILE A C 1
ATOM 2309 O O . ILE A 1 291 ? -7.659 2.214 -1.156 1.00 96.06 291 ILE A O 1
ATOM 2313 N N . LYS A 1 292 ? -8.233 0.057 -0.908 1.00 96.25 292 LYS A N 1
ATOM 2314 C CA . LYS A 1 292 ? -9.645 0.314 -0.595 1.00 96.25 292 LYS A CA 1
ATOM 2315 C C . LYS A 1 292 ? -9.843 1.158 0.668 1.00 96.25 292 LYS A C 1
ATOM 2317 O O . LYS A 1 292 ? -10.922 1.707 0.836 1.00 96.25 292 LYS A O 1
ATOM 2322 N N . PHE A 1 293 ? -8.837 1.249 1.541 1.00 98.00 293 PHE A N 1
ATOM 2323 C CA . PHE A 1 293 ? -8.889 2.029 2.777 1.00 98.00 293 PHE A CA 1
ATOM 2324 C C . PHE A 1 293 ? -8.351 3.457 2.629 1.00 98.00 293 PHE A C 1
ATOM 2326 O O . PHE A 1 293 ? -8.635 4.299 3.479 1.00 98.00 293 PHE A O 1
ATOM 2333 N N . VAL A 1 294 ? -7.609 3.756 1.557 1.00 98.12 294 VAL A N 1
ATOM 2334 C CA . VAL A 1 294 ? -6.978 5.070 1.385 1.00 98.12 294 VAL A CA 1
ATOM 2335 C C . VAL A 1 294 ? -8.050 6.147 1.230 1.00 98.12 294 VAL A C 1
ATOM 2337 O O . VAL A 1 294 ? -8.915 6.074 0.351 1.00 98.12 294 VAL A O 1
ATOM 2340 N N . GLY A 1 295 ? -7.982 7.170 2.080 1.00 97.56 295 GLY A N 1
ATOM 2341 C CA . GLY A 1 295 ? -8.922 8.287 2.095 1.00 97.56 295 GLY A CA 1
ATOM 2342 C C . GLY A 1 295 ? -10.336 7.926 2.549 1.00 97.56 295 GLY A C 1
ATOM 2343 O O . GLY A 1 295 ? -11.257 8.702 2.300 1.00 97.56 295 GLY A O 1
ATOM 2344 N N . GLN A 1 296 ? -10.537 6.764 3.176 1.00 98.12 296 GLN A N 1
ATOM 2345 C CA . GLN A 1 296 ? -11.844 6.374 3.698 1.00 98.12 296 GLN A CA 1
ATOM 2346 C C . GLN A 1 296 ? -12.042 6.841 5.139 1.00 98.12 296 GLN A C 1
ATOM 2348 O O . GLN A 1 296 ? -11.179 6.656 5.994 1.00 98.12 296 GLN A O 1
ATOM 2353 N N . THR A 1 297 ? -13.234 7.366 5.418 1.00 98.56 297 THR A N 1
ATOM 2354 C CA . THR A 1 297 ? -13.779 7.412 6.777 1.00 98.56 297 THR A CA 1
ATOM 2355 C C . THR A 1 297 ? -14.313 6.029 7.140 1.00 98.56 297 THR A C 1
ATOM 2357 O O . THR A 1 297 ? -15.030 5.406 6.347 1.00 98.56 297 THR A O 1
ATOM 2360 N N . LEU A 1 298 ? -13.970 5.549 8.332 1.00 98.69 298 LEU A N 1
ATOM 2361 C CA . LEU A 1 298 ? -14.356 4.228 8.821 1.00 98.69 298 LEU A CA 1
ATOM 2362 C C . LEU A 1 298 ? -15.227 4.363 10.064 1.00 98.69 298 LEU A C 1
ATOM 2364 O O . LEU A 1 298 ? -14.869 5.077 10.997 1.00 98.69 298 LEU A O 1
ATOM 2368 N N . ASP A 1 299 ? -16.342 3.647 10.091 1.00 98.69 299 ASP A N 1
ATOM 2369 C CA . ASP A 1 299 ? -17.199 3.560 11.264 1.00 98.69 299 ASP A CA 1
ATOM 2370 C C . ASP A 1 299 ? -16.861 2.303 12.059 1.00 98.69 299 ASP A C 1
ATOM 2372 O O . ASP A 1 299 ? -16.860 1.198 11.515 1.00 98.69 299 ASP A O 1
ATOM 2376 N N . PHE A 1 300 ? -16.626 2.459 13.357 1.00 98.62 300 PHE A N 1
ATOM 2377 C CA . PHE A 1 300 ? -16.428 1.344 14.274 1.00 98.62 300 PHE A CA 1
ATOM 2378 C C . PHE A 1 300 ? -17.513 1.349 15.335 1.00 98.62 300 PHE A C 1
ATOM 2380 O O . PHE A 1 300 ? -17.670 2.323 16.067 1.00 98.62 300 PHE A O 1
ATOM 2387 N N . THR A 1 301 ? -18.247 0.243 15.426 1.00 98.62 301 THR A N 1
ATOM 2388 C CA . THR A 1 301 ? -19.058 -0.082 16.604 1.00 98.62 301 THR A CA 1
ATOM 2389 C C . THR A 1 301 ? -18.172 -0.876 17.547 1.00 98.62 301 THR A C 1
ATOM 2391 O O . THR A 1 301 ? -17.720 -1.950 17.159 1.00 98.62 301 THR A O 1
ATOM 2394 N N . ILE A 1 302 ? -17.904 -0.348 18.737 1.00 98.44 302 ILE A N 1
ATOM 2395 C CA . ILE A 1 302 ? -16.951 -0.885 19.711 1.00 98.44 302 ILE A CA 1
ATOM 2396 C C . ILE A 1 302 ? -17.701 -1.205 20.999 1.00 98.44 302 ILE A C 1
ATOM 2398 O O . ILE A 1 302 ? -18.477 -0.383 21.482 1.00 98.44 302 ILE A O 1
ATOM 2402 N N . GLU A 1 303 ? -17.438 -2.375 21.567 1.00 98.38 303 GLU A N 1
ATOM 2403 C CA . GLU A 1 303 ? -17.928 -2.801 22.872 1.00 98.38 303 GLU A CA 1
ATOM 2404 C C . GLU A 1 303 ? -16.749 -3.139 23.781 1.00 98.38 303 GLU A C 1
ATOM 2406 O O . GLU A 1 303 ? -15.932 -3.993 23.437 1.00 98.38 303 GLU A O 1
ATOM 2411 N N . VAL A 1 304 ? -16.672 -2.495 24.947 1.00 98.19 304 VAL A N 1
ATOM 2412 C CA . VAL A 1 304 ? -15.651 -2.811 25.957 1.00 98.19 304 VAL A CA 1
ATOM 2413 C C . VAL A 1 304 ? -16.139 -3.981 26.801 1.00 98.19 304 VAL A C 1
ATOM 2415 O O . VAL A 1 304 ? -17.024 -3.825 27.639 1.00 98.19 304 VAL A O 1
ATOM 2418 N N . VAL A 1 305 ? -15.554 -5.154 26.590 1.00 97.81 305 VAL A N 1
ATOM 2419 C CA . VAL A 1 305 ? -15.908 -6.399 27.282 1.00 97.81 305 VAL A CA 1
ATOM 2420 C C . VAL A 1 305 ? -15.235 -6.466 28.649 1.00 97.81 305 VAL A C 1
ATOM 2422 O O . VAL A 1 305 ? -15.887 -6.808 29.639 1.00 97.81 305 VAL A O 1
ATOM 2425 N N . ASP A 1 306 ? -13.960 -6.082 28.726 1.00 97.50 306 ASP A N 1
ATOM 2426 C CA . ASP A 1 306 ? -13.224 -5.986 29.985 1.00 97.50 306 ASP A CA 1
ATOM 2427 C C . ASP A 1 306 ? -12.303 -4.761 30.039 1.00 97.50 306 ASP A C 1
ATOM 2429 O O . ASP A 1 306 ? -11.916 -4.209 29.009 1.00 97.50 306 ASP A O 1
ATOM 2433 N N . LEU A 1 307 ? -11.988 -4.318 31.258 1.00 96.06 307 LEU A N 1
ATOM 2434 C CA . LEU A 1 307 ? -11.139 -3.160 31.539 1.00 96.06 307 LEU A CA 1
ATOM 2435 C C . LEU A 1 307 ? -10.213 -3.465 32.718 1.00 96.06 307 LEU A C 1
ATOM 2437 O O . LEU A 1 307 ? -10.668 -3.712 33.837 1.00 96.06 307 LEU A O 1
ATOM 2441 N N . HIS A 1 308 ? -8.916 -3.339 32.468 1.00 94.88 308 HIS A N 1
ATOM 2442 C CA . HIS A 1 308 ? -7.838 -3.452 33.435 1.00 94.88 308 HIS A CA 1
ATOM 2443 C C . HIS A 1 308 ? -7.187 -2.078 33.637 1.00 94.88 308 HIS A C 1
ATOM 2445 O O . HIS A 1 308 ? -6.671 -1.470 32.698 1.00 94.88 308 HIS A O 1
ATOM 2451 N N . LYS A 1 309 ? -7.226 -1.575 34.876 1.00 93.00 309 LYS A N 1
ATOM 2452 C CA . LYS A 1 309 ? -6.754 -0.230 35.248 1.00 93.00 309 LYS A CA 1
ATOM 2453 C C . LYS A 1 309 ? -5.238 -0.181 35.463 1.00 93.00 309 LYS A C 1
ATOM 2455 O O . LYS A 1 309 ? -4.778 0.140 36.554 1.00 93.00 309 LYS A O 1
ATOM 2460 N N . THR A 1 310 ? -4.478 -0.492 34.423 1.00 89.81 310 THR A N 1
ATOM 2461 C CA . THR A 1 310 ? -3.011 -0.554 34.473 1.00 89.81 310 THR A CA 1
ATOM 2462 C C . THR A 1 310 ? -2.338 0.820 34.486 1.00 89.81 310 THR A C 1
ATOM 2464 O O . THR A 1 310 ? -1.230 0.950 34.991 1.00 89.81 310 THR A O 1
ATOM 2467 N N . SER A 1 311 ? -3.027 1.874 34.037 1.00 82.31 311 SER A N 1
ATOM 2468 C CA . SER A 1 311 ? -2.526 3.260 34.095 1.00 82.31 311 SER A CA 1
ATOM 2469 C C . SER A 1 311 ? -2.324 3.808 35.517 1.00 82.31 311 SER A C 1
ATOM 2471 O O . SER A 1 311 ? -1.694 4.847 35.695 1.00 82.31 311 SER A O 1
ATOM 2473 N N . LEU A 1 312 ? -2.872 3.135 36.534 1.00 69.88 312 LEU A N 1
ATOM 2474 C CA . LEU A 1 312 ? -2.821 3.556 37.936 1.00 69.88 312 LEU A CA 1
ATOM 2475 C C . LEU A 1 312 ? -1.780 2.782 38.764 1.00 69.88 312 LEU A C 1
ATOM 2477 O O . LEU A 1 312 ? -1.628 3.066 39.950 1.00 69.88 312 LEU A O 1
ATOM 2481 N N . GLU A 1 313 ? -1.094 1.797 38.179 1.00 58.22 313 GLU A N 1
ATOM 2482 C CA . GLU A 1 313 ? -0.181 0.905 38.911 1.00 58.22 313 GLU A CA 1
ATOM 2483 C C . GLU A 1 313 ? 1.254 1.460 39.042 1.00 58.22 313 GLU A C 1
ATOM 2485 O O . GLU A 1 313 ? 2.004 0.983 39.886 1.00 58.22 313 GLU A O 1
ATOM 2490 N N . GLU A 1 314 ? 1.627 2.525 38.316 1.00 48.06 314 GLU A N 1
ATOM 2491 C CA . GLU A 1 314 ? 2.958 3.163 38.432 1.00 48.06 314 GLU A CA 1
ATOM 2492 C C . GLU A 1 314 ? 3.161 4.018 39.708 1.00 48.06 314 GLU A C 1
ATOM 2494 O O . GLU A 1 314 ? 4.258 4.527 39.937 1.00 48.06 314 GLU A O 1
ATOM 2499 N N . GLU A 1 315 ? 2.146 4.184 40.568 1.00 38.88 315 GLU A N 1
ATOM 2500 C CA . GLU A 1 315 ? 2.249 5.002 41.796 1.00 38.88 315 GLU A CA 1
ATOM 2501 C C . GLU A 1 315 ? 2.635 4.231 43.083 1.00 38.88 315 GLU A C 1
ATOM 2503 O O . GLU A 1 315 ? 2.605 4.827 44.165 1.00 38.88 315 GLU A O 1
ATOM 2508 N N . SER A 1 316 ? 3.007 2.941 43.022 1.00 32.59 316 SER A N 1
ATOM 2509 C CA . SER A 1 316 ? 3.369 2.148 44.223 1.00 32.59 316 SER A CA 1
ATOM 2510 C C . SER A 1 316 ? 4.858 1.863 44.395 1.00 32.59 316 SER A C 1
ATOM 2512 O O . SER A 1 316 ? 5.438 1.258 43.468 1.00 32.59 316 SER A O 1
#

Foldseek 3Di:
DVVVVVVVVVVVVVVVVVVVVCCCVVVVDDPPCVVDVDPPPPVPPVFADDQQWKFFKWKWKAFPVPRQTDDTLAQVVCVVNVNHDPVDPSGTAIARLHLPPPDDNDPPSPSHYPPAFSVVSVVRGGDGAQDKDKDKAFCVRHQEAWALVVCVVVVVPFAWQKDKDFQKDKDWPVVCCVQVVPFDQDAQGKDFPCCRPQVDGPAKMKGFHDDDPTITMIGIDHDFQGWDQRPQFRWIWGWHDPDPGMIITGTDDDAQDKDWGDDPVAIKIKGQHDDDPTTTRITITGRDNDPVSHRTTMMMTMHGNDIGPSVPPVPD

pLDDT: mean 88.04, std 16.65, range [31.23, 98.75]

Radius of gyration: 31.2 Å; chains: 1; bounding box: 63×68×79 Å

Secondary structure (DSSP, 8-state):
-HHHHHHHHHHHHHHHHHHHHHHHHHS-S-SHHHHS---------TTB--TT-EEEEEEEEEETTT--EEEES-HHHHHHTT---TT-----EEEE--TTS-SPPPTT-TT-B--S-HHHHHHHTT-BTT-EEEEEEPGGGTT---BHHHHHHTT-SSEESEEEEESEEEEEHHHHHHH-TT----TT-EEEHHHHHTS-TTS-EEEEEEE-SSEEEEEEEPPTT-EEEPTTT--EEEEEE-SSSEEEEEEE--TT-EEEEEETTEEEEEEEEEE-SSEEEEEEESS-SSGGGTT--EEEEEEEEEEE-GGGGGG-